Protein AF-Q5MBS4-F1 (afdb_monomer)

Radius of gyration: 24.84 Å; Cα contacts (8 Å, |Δi|>4): 337; chains: 1; bounding box: 64×35×81 Å

pLDDT: mean 73.86, std 17.83, range [34.97, 96.88]

Organism: Borrelia hermsii (NCBI:txid140)

Mean predicted aligned error: 11.92 Å

Foldseek 3Di:
DDDPVNVVVVLLVVLVVLLVVLVVLLPVLQVLLVPFALQAFLLSVLVSLVSQLVSLVVSLVSLVVSLVSCVVSVPPLSVLLVVLSVCCCPLASVQSNVLSNLLSVQLDPGNAALLAEDPALDFWAQGSLVSNLVSLVSLCVSLCVPPDDPVLFDQPPLPDCDPPDQTHLNLCRDSPPVVVNVVPYDPSSVLVNLQSLSNGRRRYHYAHPVDGCSVVSSVSSSVSVSVSSNVSSVSSSVSSVVSSVSSVVSSVPDVPDDDDDPPPPDPPPDDD

Sequence (272 aa):
MADPQNKFLKSLIDLGNDFLNVFTSFGDIVSKVLGFSTETKKSDVGAYFKTVQDTIQGTKDKLNKIVTDMKSEGNPNAAETETAVNKLISETLDKIIDVAKTVSEAIGDASDPIGNVAVQNNGGVVGDVDKLVKGIKSIVDVVLKDVGNPEVGDVNKAEDGSAGNNDGVGKLFASDNAVAAVNNAKDAVMAGGIALRSMAKGGKFANSSDADVAAAVKGAAVSAVIKALDTLTIAIRKTIDAGLKTVKEAMKINANDTPITPEQSAPKGTTN

Nearest PDB structures (foldseek):
  6zzh-assembly2_BBB  TM=2.694E-01  e=1.611E+00  Serratia marcescens
  7q83-assembly2_D  TM=4.977E-01  e=8.525E+00  Saccharomyces cerevisiae S288C
  7a0g-assembly1_GGG  TM=3.045E-01  e=2.807E+00  Serratia marcescens
  6zz5-assembly2_BBB  TM=2.459E-01  e=1.851E+00  Serratia marcescens
  6mrt-assembly1_A  TM=2.621E-01  e=6.166E+00  Escherichia coli K-12

Solvent-accessible surface area (backbone atoms only — not comparable to full-atom values): 14807 Å² total; per-residue (Å²): 129,83,52,71,66,61,52,50,54,47,51,52,51,54,52,51,51,56,52,49,56,45,63,58,54,61,57,68,60,62,64,61,59,77,69,66,47,67,80,33,28,18,26,57,56,14,50,49,29,44,47,51,22,54,44,48,48,54,36,52,54,51,53,54,46,52,36,52,51,31,52,77,72,65,44,89,36,26,67,53,22,39,52,40,46,52,48,41,36,68,70,40,50,52,54,46,32,54,26,22,46,49,32,18,61,39,22,34,82,35,75,56,31,29,35,32,59,30,92,56,74,48,47,33,58,74,38,54,43,65,49,39,51,54,22,54,50,53,42,47,63,60,44,32,76,90,63,72,78,81,82,79,51,62,73,89,42,51,83,69,90,57,94,82,71,98,74,30,50,32,46,72,50,42,84,74,67,30,72,70,49,55,80,74,49,54,70,67,47,51,41,51,31,41,22,52,37,20,46,23,27,67,26,34,40,57,25,55,90,88,52,91,50,55,69,61,50,17,51,52,20,41,52,30,39,43,54,53,51,53,53,49,52,53,33,48,48,56,44,48,51,56,42,50,51,49,27,53,58,36,50,61,79,51,99,76,65,74,81,83,63,87,74,82,77,66,77,83,78,84,88,130

Structure (mmCIF, N/CA/C/O backbone):
data_AF-Q5MBS4-F1
#
_entry.id   AF-Q5MBS4-F1
#
loop_
_atom_site.group_PDB
_atom_site.id
_atom_site.type_symbol
_atom_site.label_atom_id
_atom_site.label_alt_id
_atom_site.label_comp_id
_atom_site.label_asym_id
_atom_site.label_entity_id
_atom_site.label_seq_id
_atom_site.pdbx_PDB_ins_code
_atom_site.Cartn_x
_atom_site.Cartn_y
_atom_site.Cartn_z
_atom_site.occupancy
_atom_site.B_iso_or_equiv
_atom_site.auth_seq_id
_atom_site.auth_comp_id
_atom_site.auth_asym_id
_atom_site.auth_atom_id
_atom_site.pdbx_PDB_model_num
ATOM 1 N N . MET A 1 1 ? -15.350 13.008 43.467 1.00 47.12 1 MET A N 1
ATOM 2 C CA . MET A 1 1 ? -15.486 11.871 42.530 1.00 47.12 1 MET A CA 1
ATOM 3 C C . MET A 1 1 ? -16.040 12.439 41.236 1.00 47.12 1 MET A C 1
ATOM 5 O O . MET A 1 1 ? -16.961 13.238 41.323 1.00 47.12 1 MET A O 1
ATOM 9 N N . ALA A 1 2 ? -15.431 12.153 40.082 1.00 52.66 2 ALA A N 1
ATOM 10 C CA . ALA A 1 2 ? -15.975 12.624 38.809 1.00 52.66 2 ALA A CA 1
ATOM 11 C C . ALA A 1 2 ? -17.340 11.964 38.570 1.00 52.66 2 ALA A C 1
ATOM 13 O O . ALA A 1 2 ? -17.481 10.766 38.814 1.00 52.66 2 ALA A O 1
ATOM 14 N N . ASP A 1 3 ? -18.318 12.754 38.138 1.00 72.31 3 ASP A N 1
ATOM 15 C CA . ASP A 1 3 ? -19.639 12.276 37.732 1.00 72.31 3 ASP A CA 1
ATOM 16 C C . ASP A 1 3 ? -19.483 11.152 36.680 1.00 72.31 3 ASP A C 1
ATOM 18 O O . ASP A 1 3 ? -18.751 11.354 35.702 1.00 72.31 3 ASP A O 1
ATOM 22 N N . PRO A 1 4 ? -20.116 9.974 36.863 1.00 64.38 4 PRO A N 1
ATOM 23 C CA . PRO A 1 4 ? -20.134 8.899 35.872 1.00 64.38 4 PRO A CA 1
ATOM 24 C C . PRO A 1 4 ? -20.473 9.370 34.450 1.00 64.38 4 PRO A C 1
ATOM 26 O O . PRO A 1 4 ? -19.886 8.863 33.494 1.00 64.38 4 PRO A O 1
ATOM 29 N N . GLN A 1 5 ? -21.338 10.381 34.303 1.00 62.94 5 GLN A N 1
ATOM 30 C CA . GLN A 1 5 ? -21.669 10.980 33.007 1.00 62.94 5 GLN A CA 1
ATOM 31 C C . GLN A 1 5 ? -20.489 11.758 32.411 1.00 62.94 5 GLN A C 1
ATOM 33 O O . GLN A 1 5 ? -20.145 11.558 31.248 1.00 62.94 5 GLN A O 1
ATOM 38 N N . ASN A 1 6 ? -19.802 12.582 33.211 1.00 66.75 6 ASN A N 1
ATOM 39 C CA . ASN A 1 6 ? -18.599 13.294 32.760 1.00 66.75 6 ASN A CA 1
ATOM 40 C C . ASN A 1 6 ? -17.451 12.336 32.423 1.00 66.75 6 ASN A C 1
ATOM 42 O O . ASN A 1 6 ? -16.671 12.614 31.513 1.00 66.75 6 ASN A O 1
ATOM 46 N N . LYS A 1 7 ? -17.344 11.207 33.133 1.00 67.75 7 LYS A N 1
ATOM 47 C CA . LYS A 1 7 ? -16.351 10.172 32.828 1.00 67.75 7 LYS A CA 1
ATOM 48 C C . LYS A 1 7 ? -16.655 9.498 31.485 1.00 67.75 7 LYS A C 1
ATOM 50 O O . LYS A 1 7 ? -15.756 9.398 30.661 1.00 67.75 7 LYS A O 1
ATOM 55 N N . PHE A 1 8 ? -17.913 9.129 31.241 1.00 66.69 8 PHE A N 1
ATOM 56 C CA . PHE A 1 8 ? -18.361 8.534 29.978 1.00 66.69 8 PHE A CA 1
ATOM 57 C C . PHE A 1 8 ? -18.195 9.479 28.778 1.00 66.69 8 PHE A C 1
ATOM 59 O O . PHE A 1 8 ? -17.647 9.086 27.752 1.00 66.69 8 PHE A O 1
ATOM 66 N N . LEU A 1 9 ? -18.601 10.747 28.908 1.00 67.50 9 LEU A N 1
ATOM 67 C CA . LEU A 1 9 ? -18.446 11.738 27.838 1.00 67.50 9 LEU A CA 1
ATOM 68 C C . LEU A 1 9 ? -16.975 11.991 27.499 1.00 67.50 9 LEU A C 1
ATOM 70 O O . LEU A 1 9 ? -16.630 12.108 26.326 1.00 67.50 9 LEU A O 1
ATOM 74 N N . LYS A 1 10 ? -16.100 12.035 28.511 1.00 72.94 10 LYS A N 1
ATOM 75 C CA . LYS A 1 10 ? -14.660 12.171 28.292 1.00 72.94 10 LYS A CA 1
ATOM 76 C C . LYS A 1 10 ? -14.091 10.966 27.535 1.00 72.94 10 LYS A C 1
ATOM 78 O O . LYS A 1 10 ? -13.388 11.164 26.553 1.00 72.94 10 LYS A O 1
ATOM 83 N N . SER A 1 11 ? -14.462 9.753 27.938 1.00 69.38 11 SER A N 1
ATOM 84 C CA . SER A 1 11 ? -14.097 8.514 27.245 1.00 69.38 11 SER A CA 1
ATOM 85 C C . SER A 1 11 ? -14.543 8.508 25.779 1.00 69.38 11 SER A C 1
ATOM 87 O O . SER A 1 11 ? -13.760 8.169 24.898 1.00 69.38 11 SER A O 1
ATOM 89 N N . LEU A 1 12 ? -15.761 8.975 25.478 1.00 70.12 12 LEU A N 1
ATOM 90 C CA . LEU A 1 12 ? -16.232 9.111 24.093 1.00 70.12 12 LEU A CA 1
ATOM 91 C C . LEU A 1 12 ? -15.437 10.146 23.281 1.00 70.12 12 LEU A C 1
ATOM 93 O O . LEU A 1 12 ? -15.179 9.924 22.098 1.00 70.12 12 LEU A O 1
ATOM 97 N N . ILE A 1 13 ? -15.055 11.269 23.894 1.00 76.12 13 ILE A N 1
ATOM 98 C CA . ILE A 1 13 ? -14.243 12.308 23.244 1.00 76.12 13 ILE A CA 1
ATOM 99 C C . ILE A 1 13 ? -12.833 11.783 22.952 1.00 76.12 13 ILE A C 1
ATOM 101 O O . ILE A 1 13 ? -12.344 11.946 21.834 1.00 76.12 13 ILE A O 1
ATOM 105 N N . ASP A 1 14 ? -12.199 11.128 23.925 1.00 75.88 14 ASP A N 1
ATOM 106 C CA . ASP A 1 14 ? -10.857 10.559 23.782 1.00 75.88 14 ASP A CA 1
ATOM 107 C C . ASP A 1 14 ? -10.852 9.462 22.696 1.00 75.88 14 ASP A C 1
ATOM 109 O O . ASP A 1 14 ? -10.012 9.478 21.793 1.00 75.88 14 ASP A O 1
ATOM 113 N N . LEU A 1 15 ? -11.876 8.602 22.685 1.00 74.31 15 LEU A N 1
ATOM 114 C CA . LEU A 1 15 ? -12.091 7.568 21.670 1.00 74.31 15 LEU A CA 1
ATOM 115 C C . LEU A 1 15 ? -12.329 8.147 20.263 1.00 74.31 15 LEU A C 1
ATOM 117 O O . LEU A 1 15 ? -11.797 7.642 19.271 1.00 74.31 15 LEU A O 1
ATOM 121 N N . GLY A 1 16 ? -13.101 9.233 20.165 1.00 72.88 16 GLY A N 1
ATOM 122 C CA . GLY A 1 16 ? -13.322 9.962 18.915 1.00 72.88 16 GLY A CA 1
ATOM 123 C C . GLY A 1 16 ? -12.049 10.622 18.373 1.00 72.88 16 GLY A C 1
ATOM 124 O O . GLY A 1 16 ? -11.801 10.577 17.165 1.00 72.88 16 GLY A O 1
ATOM 125 N N . ASN A 1 17 ? -11.214 11.180 19.254 1.00 79.25 17 ASN A N 1
ATOM 126 C CA . ASN A 1 17 ? -9.921 11.763 18.891 1.00 79.25 17 ASN A CA 1
ATOM 127 C C . ASN A 1 17 ? -8.934 10.693 18.402 1.00 79.25 17 ASN A C 1
ATOM 129 O O . ASN A 1 17 ? -8.264 10.894 17.387 1.00 79.25 17 ASN A O 1
ATOM 133 N N . ASP A 1 18 ? -8.879 9.538 19.066 1.00 75.44 18 ASP A N 1
ATOM 134 C CA . ASP A 1 18 ? -8.040 8.414 18.642 1.00 75.44 18 ASP A CA 1
ATOM 135 C C . ASP A 1 18 ? -8.462 7.880 17.265 1.00 75.44 18 ASP A C 1
ATOM 137 O O . ASP A 1 18 ? -7.608 7.638 16.407 1.00 75.44 18 ASP A O 1
ATOM 141 N N . PHE A 1 19 ? -9.769 7.794 16.995 1.00 72.62 19 PHE A N 1
ATOM 142 C CA . PHE A 1 19 ? -10.278 7.425 15.672 1.00 72.62 19 PHE A CA 1
ATOM 143 C C . PHE A 1 19 ? -9.941 8.476 14.597 1.00 72.62 19 PHE A C 1
ATOM 145 O O . PHE A 1 19 ? -9.540 8.127 13.484 1.00 72.62 19 PHE A O 1
ATOM 152 N N . LEU A 1 20 ? -10.032 9.771 14.914 1.00 77.38 20 LEU A N 1
ATOM 153 C CA . LEU A 1 20 ? -9.628 10.837 13.989 1.00 77.38 20 LEU A CA 1
ATOM 154 C C . LEU A 1 20 ? -8.126 10.766 13.666 1.00 77.38 20 LEU A C 1
ATOM 156 O O . LEU A 1 20 ? -7.736 10.925 12.509 1.00 77.38 20 LEU A O 1
ATOM 160 N N . ASN A 1 21 ? -7.295 10.458 14.664 1.00 75.31 21 ASN A N 1
ATOM 161 C CA . ASN A 1 21 ? -5.855 10.259 14.500 1.00 75.31 21 ASN A CA 1
ATOM 162 C C . ASN A 1 21 ? -5.509 9.041 13.633 1.00 75.31 21 ASN A C 1
ATOM 164 O O . ASN A 1 21 ? -4.425 8.996 13.041 1.00 75.31 21 ASN A O 1
ATOM 168 N N . VAL A 1 22 ? -6.377 8.027 13.575 1.00 74.44 22 VAL A N 1
ATOM 169 C CA . VAL A 1 22 ? -6.257 6.934 12.599 1.00 74.44 22 VAL A CA 1
ATOM 170 C C . VAL A 1 22 ? -6.489 7.481 11.191 1.00 74.44 22 VAL A C 1
ATOM 172 O O . VAL A 1 22 ? -5.645 7.290 10.318 1.00 74.44 22 VAL A O 1
ATOM 175 N N . PHE A 1 23 ? -7.567 8.237 10.982 1.00 68.94 23 PHE A N 1
ATOM 176 C CA . PHE A 1 23 ? -7.939 8.760 9.665 1.00 68.94 23 PHE A CA 1
ATOM 177 C C . PHE A 1 23 ? -6.912 9.749 9.088 1.00 68.94 23 PHE A C 1
ATOM 179 O O . PHE A 1 23 ? -6.562 9.676 7.910 1.00 68.94 23 PHE A O 1
ATOM 186 N N . THR A 1 24 ? -6.371 10.647 9.914 1.00 74.44 24 THR A N 1
ATOM 187 C CA . THR A 1 24 ? -5.394 11.655 9.465 1.00 74.44 24 THR A CA 1
ATOM 188 C C . THR A 1 24 ? -4.054 11.048 9.050 1.00 74.44 24 THR A C 1
ATOM 190 O O . THR A 1 24 ? -3.397 11.586 8.160 1.00 74.44 24 THR A O 1
ATOM 193 N N . SER A 1 25 ? -3.676 9.893 9.609 1.00 69.69 25 SER A N 1
ATOM 194 C CA . SER A 1 25 ? -2.395 9.238 9.308 1.00 69.69 25 SER A CA 1
ATOM 195 C C . SER A 1 25 ? -2.245 8.784 7.847 1.00 69.69 25 SER A C 1
ATOM 197 O O . SER A 1 25 ? -1.127 8.609 7.368 1.00 69.69 25 SER A O 1
ATOM 199 N N . PHE A 1 26 ? -3.352 8.665 7.105 1.00 65.50 26 PHE A N 1
ATOM 200 C CA . PHE A 1 26 ? -3.362 8.279 5.689 1.00 65.50 26 PHE A CA 1
ATOM 201 C C . PHE A 1 26 ? -3.114 9.433 4.706 1.00 65.50 26 PHE A C 1
ATOM 203 O O . PHE A 1 26 ? -2.949 9.187 3.507 1.00 65.50 26 PHE A O 1
ATOM 210 N N . GLY A 1 27 ? -3.101 10.687 5.170 1.00 66.88 27 GLY A N 1
ATOM 211 C CA . GLY A 1 27 ? -2.822 11.848 4.317 1.00 66.88 27 GLY A CA 1
ATOM 212 C C . GLY A 1 27 ? -1.402 11.834 3.742 1.00 66.88 27 GLY A C 1
ATOM 213 O O . GLY A 1 27 ? -1.207 12.126 2.561 1.00 66.88 27 GLY A O 1
ATOM 214 N N . ASP A 1 28 ? -0.432 11.401 4.548 1.00 66.69 28 ASP A N 1
ATOM 215 C CA . ASP A 1 28 ? 1.001 11.500 4.243 1.00 66.69 28 ASP A CA 1
ATOM 216 C C . ASP A 1 28 ? 1.482 10.532 3.149 1.00 66.69 28 ASP A C 1
ATOM 218 O O . ASP A 1 28 ? 2.506 10.776 2.512 1.00 66.69 28 ASP A O 1
ATOM 222 N N . ILE A 1 29 ? 0.745 9.446 2.884 1.00 67.06 29 ILE A N 1
ATOM 223 C CA . ILE A 1 29 ? 1.091 8.490 1.816 1.00 67.06 29 ILE A CA 1
ATOM 224 C C . ILE A 1 29 ? 0.912 9.131 0.428 1.00 67.06 29 ILE A C 1
ATOM 226 O O . ILE A 1 29 ? 1.712 8.897 -0.477 1.00 67.06 29 ILE A O 1
ATOM 230 N N . VAL A 1 30 ? -0.129 9.951 0.246 1.00 59.25 30 VAL A N 1
ATOM 231 C CA . VAL A 1 30 ? -0.538 10.461 -1.079 1.00 59.25 30 VAL A CA 1
ATOM 232 C C . VAL A 1 30 ? 0.356 11.582 -1.583 1.00 59.25 30 VAL A C 1
ATOM 234 O O . VAL A 1 30 ? 0.566 11.711 -2.786 1.00 59.25 30 VAL A O 1
ATOM 237 N N . SER A 1 31 ? 0.933 12.372 -0.682 1.00 63.25 31 SER A N 1
ATOM 238 C CA . SER A 1 31 ? 1.827 13.464 -1.068 1.00 63.25 31 SER A CA 1
ATOM 239 C C . SER A 1 31 ? 3.127 12.967 -1.711 1.00 63.25 31 SER A C 1
ATOM 241 O O . SER A 1 31 ? 3.680 13.658 -2.565 1.00 63.25 31 SER A O 1
ATOM 243 N N . LYS A 1 32 ? 3.605 11.763 -1.360 1.00 67.50 32 LYS A N 1
ATOM 244 C CA . LYS A 1 32 ? 4.886 11.234 -1.857 1.00 67.50 32 LYS A CA 1
ATOM 245 C C . LYS A 1 32 ? 4.854 10.799 -3.325 1.00 67.50 32 LYS A C 1
ATOM 247 O O . LYS A 1 32 ? 5.849 11.002 -4.013 1.00 67.50 32 LYS A O 1
ATOM 252 N N . VAL A 1 33 ? 3.743 10.247 -3.824 1.00 64.94 33 VAL A N 1
ATOM 253 C CA . VAL A 1 33 ? 3.652 9.780 -5.229 1.00 64.94 33 VAL A CA 1
ATOM 254 C C . VAL A 1 33 ? 3.642 10.951 -6.216 1.00 64.94 33 VAL A C 1
ATOM 256 O O . VAL A 1 33 ? 4.265 10.879 -7.274 1.00 64.94 33 VAL A O 1
ATOM 259 N N . LEU A 1 34 ? 3.017 12.071 -5.838 1.00 67.31 34 LEU A N 1
ATOM 260 C CA . LEU A 1 34 ? 2.912 13.272 -6.676 1.00 67.31 34 LEU A CA 1
ATOM 261 C C . LEU A 1 34 ? 4.261 13.969 -6.943 1.00 67.31 34 LEU A C 1
ATOM 263 O O . LEU A 1 34 ? 4.338 14.820 -7.826 1.00 67.31 34 LEU A O 1
ATOM 267 N N . GLY A 1 35 ? 5.318 13.626 -6.198 1.00 81.06 35 GLY A N 1
ATOM 268 C CA . GLY A 1 35 ? 6.658 14.204 -6.350 1.00 81.06 35 GLY A CA 1
ATOM 269 C C . GLY A 1 35 ? 7.580 13.463 -7.323 1.00 81.06 35 GLY A C 1
ATOM 270 O O . GLY A 1 35 ? 8.737 13.859 -7.473 1.00 81.06 35 GLY A O 1
ATOM 271 N N . PHE A 1 36 ? 7.127 12.375 -7.953 1.00 89.94 36 PHE A N 1
ATOM 272 C CA . PHE A 1 36 ? 7.992 11.572 -8.818 1.00 89.94 36 PHE A CA 1
ATOM 273 C C . PHE A 1 36 ? 8.280 12.246 -10.168 1.00 89.94 36 PHE A C 1
ATOM 275 O O . PHE A 1 36 ? 7.422 12.869 -10.788 1.00 89.94 36 PHE A O 1
ATOM 282 N N . SER A 1 37 ? 9.521 12.109 -10.629 1.00 90.06 37 SER A N 1
ATOM 283 C CA . SER A 1 37 ? 10.067 12.736 -11.833 1.00 90.06 37 SER A CA 1
ATOM 284 C C . SER A 1 37 ? 11.082 11.813 -12.518 1.00 90.06 37 SER A C 1
ATOM 286 O O . SER A 1 37 ? 11.316 10.685 -12.084 1.00 90.06 37 SER A O 1
ATOM 288 N N . THR A 1 38 ? 11.725 12.287 -13.586 1.00 87.31 38 THR A N 1
ATOM 289 C CA . THR A 1 38 ? 12.772 11.529 -14.293 1.00 87.31 38 THR A CA 1
ATOM 290 C C . THR A 1 38 ? 13.998 11.227 -13.436 1.00 87.31 38 THR A C 1
ATOM 292 O O . THR A 1 38 ? 14.711 10.268 -13.730 1.00 87.31 38 THR A O 1
ATOM 295 N N . GLU A 1 39 ? 14.217 12.010 -12.378 1.00 89.06 39 GLU A N 1
ATOM 296 C CA . GLU A 1 39 ? 15.338 11.856 -11.445 1.00 89.06 39 GLU A CA 1
ATOM 297 C C . GLU A 1 39 ? 14.991 10.972 -10.240 1.00 89.06 39 GLU A C 1
ATOM 299 O O . GLU A 1 39 ? 15.860 10.669 -9.422 1.00 89.06 39 GLU A O 1
ATOM 304 N N . THR A 1 40 ? 13.729 10.541 -10.120 1.00 93.88 40 THR A N 1
ATOM 305 C CA . THR A 1 40 ? 13.285 9.652 -9.042 1.00 93.88 40 THR A CA 1
ATOM 306 C C . THR A 1 40 ? 14.031 8.334 -9.104 1.00 93.88 40 THR A C 1
ATOM 308 O O . THR A 1 40 ? 14.031 7.642 -10.130 1.00 93.88 40 THR A O 1
ATOM 311 N N . LYS A 1 41 ? 14.635 7.967 -7.978 1.00 94.69 41 LYS A N 1
ATOM 312 C CA . LYS A 1 41 ? 15.371 6.719 -7.819 1.00 94.69 41 LYS A CA 1
ATOM 313 C C . LYS A 1 41 ? 14.407 5.584 -7.535 1.00 94.69 41 LYS A C 1
ATOM 315 O O . LYS A 1 41 ? 13.351 5.767 -6.931 1.00 94.69 41 LYS A O 1
ATOM 320 N N . LYS A 1 42 ? 14.799 4.369 -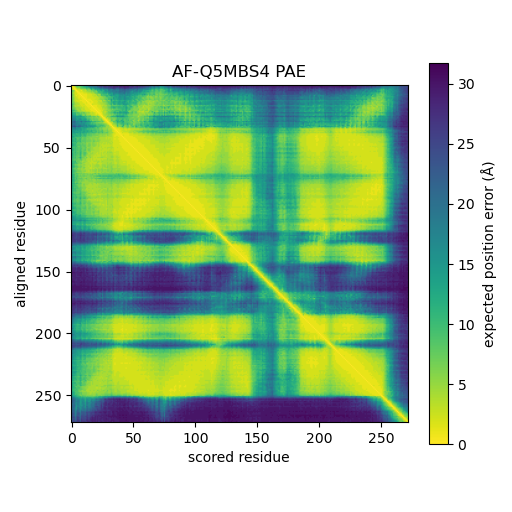7.898 1.00 92.94 42 LYS A N 1
ATOM 321 C CA . LYS A 1 42 ? 14.059 3.160 -7.509 1.00 92.94 42 LYS A CA 1
ATOM 322 C C . LYS A 1 42 ? 13.922 3.061 -5.986 1.00 92.94 42 LYS A C 1
ATOM 324 O O . LYS A 1 42 ? 12.843 2.741 -5.502 1.00 92.94 42 LYS A O 1
ATOM 329 N N . SER A 1 43 ? 14.956 3.434 -5.231 1.00 93.44 43 SER A N 1
ATOM 330 C CA . SER A 1 43 ? 14.916 3.508 -3.766 1.00 93.44 43 SER A CA 1
ATOM 331 C C . SER A 1 43 ? 13.813 4.426 -3.229 1.00 93.44 43 SER A C 1
ATOM 333 O O . SER A 1 43 ? 13.269 4.148 -2.165 1.00 93.44 43 SER A O 1
ATOM 335 N N . ASP A 1 44 ? 13.438 5.484 -3.957 1.00 93.69 44 ASP A N 1
ATOM 336 C CA . ASP A 1 44 ? 12.342 6.375 -3.553 1.00 93.69 44 ASP A CA 1
ATOM 337 C C . ASP A 1 44 ? 10.985 5.664 -3.675 1.00 93.69 44 ASP A C 1
ATOM 339 O O . ASP A 1 44 ? 10.100 5.846 -2.838 1.00 93.69 44 ASP A O 1
ATOM 343 N N . VAL A 1 45 ? 10.841 4.773 -4.665 1.00 92.38 45 VAL A N 1
ATOM 344 C CA . VAL A 1 45 ? 9.682 3.874 -4.771 1.00 92.38 45 VAL A CA 1
ATOM 345 C C . VAL A 1 45 ? 9.681 2.855 -3.630 1.00 92.38 45 VAL A C 1
ATOM 347 O O . VAL A 1 45 ? 8.642 2.617 -3.015 1.00 92.38 45 VAL A O 1
ATOM 350 N N . GLY A 1 46 ? 10.843 2.295 -3.280 1.00 92.56 46 GLY A N 1
ATOM 351 C CA . GLY A 1 46 ? 10.986 1.447 -2.092 1.00 92.56 46 GLY A CA 1
ATOM 352 C C . GLY A 1 46 ? 10.569 2.175 -0.805 1.00 92.56 46 GLY A C 1
ATOM 353 O O . GLY A 1 46 ? 9.807 1.638 0.001 1.00 92.56 46 GLY A O 1
ATOM 354 N N . ALA A 1 47 ? 10.983 3.437 -0.651 1.00 92.12 47 ALA A N 1
ATOM 355 C CA . ALA A 1 47 ? 10.614 4.297 0.473 1.00 92.12 47 ALA A CA 1
ATOM 356 C C . ALA A 1 47 ? 9.114 4.639 0.503 1.00 92.12 47 ALA A C 1
ATOM 358 O O . ALA A 1 47 ? 8.533 4.767 1.586 1.00 92.12 47 ALA A O 1
ATOM 359 N N . TYR A 1 48 ? 8.462 4.752 -0.658 1.00 91.19 48 TYR A N 1
ATOM 360 C CA . TYR A 1 48 ? 7.005 4.866 -0.738 1.00 91.19 48 TYR A CA 1
ATOM 361 C C . TYR A 1 48 ? 6.325 3.644 -0.099 1.00 91.19 48 TYR A C 1
ATOM 363 O O . TYR A 1 48 ? 5.529 3.815 0.825 1.00 91.19 48 TYR A O 1
ATOM 371 N N . PHE A 1 49 ? 6.693 2.418 -0.492 1.00 91.81 49 PHE A N 1
ATOM 372 C CA . PHE A 1 49 ? 6.108 1.206 0.098 1.00 91.81 49 PHE A CA 1
ATOM 373 C C . PHE A 1 49 ? 6.430 1.074 1.588 1.00 91.81 49 PHE A C 1
ATOM 375 O O . PHE A 1 49 ? 5.569 0.677 2.370 1.00 91.81 49 PHE A O 1
ATOM 382 N N . LYS A 1 50 ? 7.625 1.496 2.013 1.00 92.38 50 LYS A N 1
ATOM 383 C CA . LYS A 1 50 ? 7.962 1.564 3.437 1.00 92.38 50 LYS A CA 1
ATOM 384 C C . LYS A 1 50 ? 7.045 2.520 4.205 1.00 92.38 50 LYS A C 1
ATOM 386 O O . LYS A 1 50 ? 6.563 2.186 5.279 1.00 92.38 50 LYS A O 1
ATOM 391 N N . THR A 1 51 ? 6.741 3.677 3.622 1.00 90.38 51 THR A N 1
ATOM 392 C CA . THR A 1 51 ? 5.801 4.644 4.213 1.00 90.38 51 THR A CA 1
ATOM 393 C C . THR A 1 51 ? 4.399 4.051 4.328 1.00 90.38 51 THR A C 1
ATOM 395 O O . THR A 1 51 ? 3.767 4.186 5.369 1.00 90.38 51 THR A O 1
ATOM 398 N N . 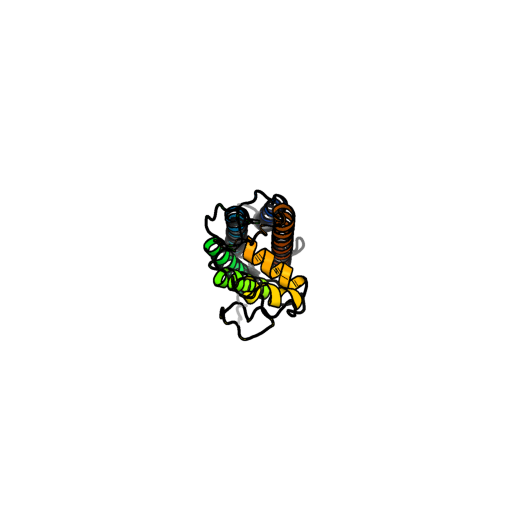VAL A 1 52 ? 3.927 3.352 3.289 1.00 90.12 52 VAL A N 1
ATOM 399 C CA . VAL A 1 52 ? 2.644 2.629 3.324 1.00 90.12 52 VAL A CA 1
ATOM 400 C C . VAL A 1 52 ? 2.627 1.619 4.475 1.00 90.12 52 VAL A C 1
ATOM 402 O O . VAL A 1 52 ? 1.671 1.599 5.249 1.00 90.12 52 VAL A O 1
ATOM 405 N N . GLN A 1 53 ? 3.694 0.828 4.622 1.00 92.12 53 GLN A N 1
ATOM 406 C CA . GLN A 1 53 ? 3.849 -0.134 5.714 1.00 92.12 53 GLN A CA 1
ATOM 407 C C . GLN A 1 53 ? 3.735 0.553 7.085 1.00 92.12 53 GLN A C 1
ATOM 409 O O . GLN A 1 53 ? 2.919 0.143 7.911 1.00 92.12 53 GLN A O 1
ATOM 414 N N . ASP A 1 54 ? 4.527 1.601 7.318 1.00 91.06 54 ASP A N 1
ATOM 415 C CA . ASP A 1 54 ? 4.620 2.272 8.618 1.00 91.06 54 ASP A CA 1
ATOM 416 C C . ASP A 1 54 ? 3.298 2.969 8.994 1.00 91.06 54 ASP A C 1
ATOM 418 O O . ASP A 1 54 ? 2.832 2.861 10.131 1.00 91.06 54 ASP A O 1
ATOM 422 N N . THR A 1 55 ? 2.633 3.620 8.035 1.00 88.56 55 THR A N 1
ATOM 423 C CA . THR A 1 55 ? 1.321 4.250 8.254 1.00 88.56 55 THR A CA 1
ATOM 424 C C . THR A 1 55 ? 0.246 3.225 8.620 1.00 88.56 55 THR A C 1
ATOM 426 O O . THR A 1 55 ? -0.541 3.444 9.547 1.00 88.56 55 THR A O 1
ATOM 429 N N . ILE A 1 56 ? 0.193 2.094 7.910 1.00 90.38 56 ILE A N 1
ATOM 430 C CA . ILE A 1 56 ? -0.823 1.062 8.152 1.00 90.38 56 ILE A CA 1
ATOM 431 C C . ILE A 1 56 ? -0.553 0.339 9.473 1.00 90.38 56 ILE A C 1
ATOM 433 O O . ILE A 1 56 ? -1.498 0.076 10.220 1.00 90.38 56 ILE A O 1
ATOM 437 N N . GLN A 1 57 ? 0.717 0.110 9.815 1.00 92.94 57 GLN A N 1
ATOM 438 C CA . GLN A 1 57 ? 1.106 -0.390 11.133 1.00 92.94 57 GLN A CA 1
ATOM 439 C C . GLN A 1 57 ? 0.645 0.564 12.244 1.00 92.94 57 GLN A C 1
ATOM 441 O O . GLN A 1 57 ? -0.013 0.131 13.187 1.00 92.94 57 GLN A O 1
ATOM 446 N N . GLY A 1 58 ? 0.877 1.872 12.094 1.00 88.81 58 GLY A N 1
ATOM 447 C CA . GLY A 1 58 ? 0.399 2.869 13.055 1.00 88.81 58 GLY A CA 1
ATOM 448 C C . GLY A 1 58 ? -1.127 2.881 13.209 1.00 88.81 58 GLY A C 1
ATOM 449 O O . GLY A 1 58 ? -1.639 3.086 14.309 1.00 88.81 58 GLY A O 1
ATOM 450 N N . THR A 1 59 ? -1.872 2.617 12.132 1.00 88.69 59 THR A N 1
ATOM 451 C CA . THR A 1 59 ? -3.332 2.445 12.195 1.00 88.69 59 THR A CA 1
ATOM 452 C C . THR A 1 59 ? -3.728 1.191 12.966 1.00 88.69 59 THR A C 1
ATOM 454 O O . THR A 1 59 ? -4.579 1.268 13.852 1.00 88.69 59 THR A O 1
ATOM 457 N N . LYS A 1 60 ? -3.098 0.050 12.671 1.00 92.12 60 LYS A N 1
ATOM 458 C CA . LYS A 1 60 ? -3.315 -1.208 13.396 1.00 92.12 60 LYS A CA 1
ATOM 459 C C . LYS A 1 60 ? -3.091 -1.026 14.900 1.00 92.12 60 LYS A C 1
ATOM 461 O O . LYS A 1 60 ? -3.938 -1.427 15.697 1.00 92.12 60 LYS A O 1
ATOM 466 N N . ASP A 1 61 ? -1.995 -0.381 15.285 1.00 91.75 61 ASP A N 1
ATOM 467 C CA . ASP A 1 61 ? -1.646 -0.170 16.693 1.00 91.75 61 ASP A CA 1
ATOM 468 C C . ASP A 1 61 ? -2.680 0.717 17.404 1.00 91.75 61 ASP A C 1
ATOM 470 O O . ASP A 1 61 ? -3.140 0.388 18.499 1.00 91.75 61 ASP A O 1
ATOM 474 N N . LYS A 1 62 ? -3.125 1.798 16.750 1.00 88.88 62 LYS A N 1
ATOM 475 C CA . LYS A 1 62 ? -4.186 2.677 17.269 1.00 88.88 62 LYS A CA 1
ATOM 476 C C . LYS A 1 62 ? -5.535 1.963 17.402 1.00 88.88 62 LYS A C 1
ATOM 478 O O . LYS A 1 62 ? -6.215 2.156 18.404 1.00 88.88 62 LYS A O 1
ATOM 483 N N . LEU A 1 63 ? -5.920 1.115 16.446 1.00 90.31 63 LEU A N 1
ATOM 484 C CA . LEU A 1 63 ? -7.159 0.327 16.536 1.00 90.31 63 LEU A CA 1
ATOM 485 C C . LEU A 1 63 ? -7.122 -0.672 17.703 1.00 90.31 63 LEU A C 1
ATOM 487 O O . LEU A 1 63 ? -8.106 -0.813 18.427 1.00 90.31 63 LEU A O 1
ATOM 491 N N . ASN A 1 64 ? -5.979 -1.320 17.936 1.00 92.88 64 ASN A N 1
ATOM 492 C CA . ASN A 1 64 ? -5.798 -2.192 19.100 1.00 92.88 64 ASN A CA 1
ATOM 493 C C . ASN A 1 64 ? -5.861 -1.413 20.423 1.00 92.88 64 ASN A C 1
ATOM 495 O O . ASN A 1 64 ? -6.445 -1.894 21.401 1.00 92.88 64 ASN A O 1
ATOM 499 N N . LYS A 1 65 ? -5.303 -0.195 20.455 1.00 90.25 65 LYS A N 1
ATOM 500 C CA . LYS A 1 65 ? -5.421 0.707 21.608 1.00 90.25 65 LYS A CA 1
ATOM 501 C C . LYS A 1 65 ? -6.884 1.063 21.883 1.00 90.25 65 LYS A C 1
ATOM 503 O O . LYS A 1 65 ? -7.331 0.889 23.008 1.00 90.25 65 LYS A O 1
ATOM 508 N N . ILE A 1 66 ? -7.640 1.442 20.851 1.00 85.62 66 ILE A N 1
ATOM 509 C CA . ILE A 1 66 ? -9.083 1.723 20.934 1.00 85.62 66 ILE A CA 1
ATOM 510 C C . ILE A 1 66 ? -9.843 0.566 21.604 1.00 85.62 66 ILE A C 1
ATOM 512 O O . ILE A 1 66 ? -10.601 0.785 22.547 1.00 85.62 66 ILE A O 1
ATOM 516 N N . VAL A 1 67 ? -9.608 -0.675 21.168 1.00 89.94 67 VAL A N 1
ATOM 517 C CA . VAL A 1 67 ? -10.245 -1.864 21.763 1.00 89.94 67 VAL A CA 1
ATOM 518 C C . VAL A 1 67 ? -9.857 -2.035 23.234 1.00 89.94 67 VAL A C 1
ATOM 520 O O . VAL A 1 67 ? -10.702 -2.361 24.070 1.00 89.94 67 VAL A O 1
ATOM 523 N N . THR A 1 68 ? -8.583 -1.819 23.560 1.00 90.44 68 THR A N 1
ATOM 524 C CA . THR A 1 68 ? -8.069 -1.936 24.931 1.00 90.44 68 THR A CA 1
ATOM 525 C C . THR A 1 68 ? -8.712 -0.903 25.856 1.00 90.44 68 THR A C 1
ATOM 527 O O . THR A 1 68 ? -9.188 -1.262 26.936 1.00 90.44 68 THR A O 1
ATOM 530 N N . ASP A 1 69 ? -8.799 0.349 25.407 1.00 84.69 69 ASP A N 1
ATOM 531 C CA . ASP A 1 69 ? -9.407 1.443 26.162 1.00 84.69 69 ASP A CA 1
ATOM 532 C C . ASP A 1 69 ? -10.896 1.160 26.401 1.00 84.69 69 ASP A C 1
ATOM 534 O O . ASP A 1 69 ? -11.338 1.153 27.551 1.00 84.69 69 ASP A O 1
ATOM 538 N N . MET A 1 70 ? -11.637 0.754 25.361 1.00 83.75 70 MET A N 1
ATOM 539 C CA . MET A 1 70 ? -13.051 0.371 25.479 1.00 83.75 70 MET A CA 1
ATOM 540 C C . MET A 1 70 ? -13.291 -0.738 26.513 1.00 83.75 70 MET A C 1
ATOM 542 O O . MET A 1 70 ? -14.246 -0.661 27.288 1.00 83.75 70 MET A O 1
ATOM 546 N N . LYS A 1 71 ? -12.433 -1.767 26.558 1.00 86.75 71 LYS A N 1
ATOM 547 C CA . LYS A 1 71 ? -12.527 -2.836 27.567 1.00 86.75 71 LYS A CA 1
ATOM 548 C C . LYS A 1 71 ? -12.276 -2.306 28.975 1.00 86.75 71 LYS A C 1
ATOM 550 O O . LYS A 1 71 ? -13.018 -2.646 29.894 1.00 86.75 71 LYS A O 1
ATOM 555 N N . SER A 1 72 ? -11.246 -1.478 29.143 1.00 83.06 72 SER A N 1
ATOM 556 C CA . SER A 1 72 ? -10.872 -0.913 30.445 1.00 83.06 72 SER A CA 1
ATOM 557 C C . SER A 1 72 ? -11.944 0.020 31.019 1.00 83.06 72 SER A C 1
ATOM 559 O O . SER A 1 72 ? -12.111 0.116 32.235 1.00 83.06 72 SER A O 1
ATOM 561 N N . GLU A 1 73 ? -12.712 0.661 30.141 1.00 78.12 73 GLU A N 1
ATOM 562 C CA . GLU A 1 73 ? -13.790 1.583 30.488 1.00 78.12 73 GLU A CA 1
ATOM 563 C C . GLU A 1 73 ? -15.148 0.889 30.671 1.00 78.12 73 GLU A C 1
ATOM 565 O O . GLU A 1 73 ? -16.125 1.543 31.032 1.00 78.12 73 GLU A O 1
ATOM 570 N N . GLY A 1 74 ? -15.219 -0.431 30.465 1.00 76.12 74 GLY A N 1
ATOM 571 C CA . GLY A 1 74 ? -16.456 -1.201 30.602 1.00 76.1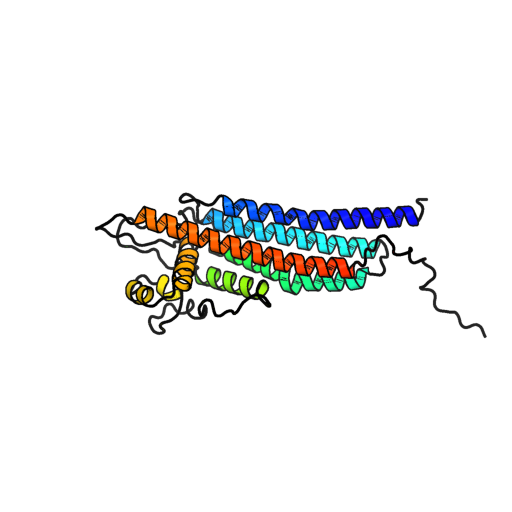2 74 GLY A CA 1
ATOM 572 C C . GLY A 1 74 ? -17.465 -0.927 29.485 1.00 76.12 74 GLY A C 1
ATOM 573 O O . GLY A 1 74 ? -18.672 -1.002 29.716 1.00 76.12 74 GLY A O 1
ATOM 574 N N . ASN A 1 75 ? -16.992 -0.590 28.281 1.00 75.00 75 ASN A N 1
ATOM 575 C CA . ASN A 1 75 ? -17.868 -0.331 27.148 1.00 75.00 75 ASN A CA 1
ATOM 576 C C . ASN A 1 75 ? -18.580 -1.633 26.704 1.00 75.00 75 ASN A C 1
ATOM 578 O O . ASN A 1 75 ? -17.917 -2.633 26.416 1.00 75.00 75 ASN A O 1
ATOM 582 N N . PRO A 1 76 ? -19.918 -1.638 26.590 1.00 81.12 76 PRO A N 1
ATOM 583 C CA . PRO A 1 76 ? -20.722 -2.823 26.285 1.00 81.12 76 PRO A CA 1
ATOM 584 C C . PRO A 1 76 ? -20.472 -3.342 24.867 1.00 81.12 76 PRO A C 1
ATOM 586 O O . PRO A 1 76 ? -20.656 -4.525 24.599 1.00 81.12 76 PRO A O 1
ATOM 589 N N . ASN A 1 77 ? -20.022 -2.467 23.966 1.00 83.44 77 ASN A N 1
ATOM 590 C CA . ASN A 1 77 ? -19.737 -2.787 22.574 1.00 83.44 77 ASN A CA 1
ATOM 591 C C . ASN A 1 77 ? -18.259 -3.144 22.349 1.00 83.44 77 ASN A C 1
ATOM 593 O O . ASN A 1 77 ? -17.849 -3.346 21.206 1.00 83.44 77 ASN A O 1
ATOM 597 N N . ALA A 1 78 ? -17.441 -3.238 23.407 1.00 86.88 78 ALA A N 1
ATOM 598 C CA . ALA A 1 78 ? -16.015 -3.541 23.284 1.00 86.88 78 ALA A CA 1
ATOM 599 C C . ALA A 1 78 ? -15.757 -4.883 22.577 1.00 86.88 78 ALA A C 1
ATOM 601 O O . ALA A 1 78 ? -14.862 -4.963 21.743 1.00 86.88 78 ALA A O 1
ATOM 602 N N . ALA A 1 79 ? -16.560 -5.915 22.856 1.00 89.69 79 ALA A N 1
ATOM 603 C CA . ALA A 1 79 ? -16.416 -7.234 22.230 1.00 89.69 79 ALA A CA 1
ATOM 604 C C . ALA A 1 79 ? -16.782 -7.229 20.731 1.00 89.69 79 ALA A C 1
ATOM 606 O O . ALA A 1 79 ? -16.112 -7.855 19.907 1.00 89.69 79 ALA A O 1
ATOM 607 N N . GLU A 1 80 ? -17.834 -6.494 20.363 1.00 90.19 80 GLU A N 1
ATOM 608 C CA . GLU A 1 80 ? -18.247 -6.333 18.965 1.00 90.19 80 GLU A CA 1
ATOM 609 C C . GLU A 1 80 ? -17.212 -5.509 18.187 1.00 90.19 80 GLU A C 1
ATOM 611 O O . GLU A 1 80 ? -16.798 -5.890 17.091 1.00 90.19 80 GLU A O 1
ATOM 616 N N . THR A 1 81 ? -16.708 -4.436 18.805 1.00 90.19 81 THR A N 1
ATOM 617 C CA . THR A 1 81 ? -15.634 -3.605 18.246 1.00 90.19 81 THR A CA 1
ATOM 618 C C . THR A 1 81 ? -14.350 -4.401 18.069 1.00 90.19 81 THR A C 1
ATOM 620 O O . THR A 1 81 ? -13.740 -4.338 17.007 1.00 90.19 81 THR A O 1
ATOM 623 N N . GLU A 1 82 ? -13.951 -5.190 19.067 1.00 94.19 82 GLU A N 1
ATOM 624 C CA . GLU A 1 82 ? -12.796 -6.081 18.972 1.00 94.19 82 GLU A CA 1
ATOM 625 C C . GLU A 1 82 ? -12.927 -7.045 17.794 1.00 94.19 82 GLU A C 1
ATOM 627 O O . GLU A 1 82 ? -11.978 -7.229 17.038 1.00 94.19 82 GLU A O 1
ATOM 632 N N . THR A 1 83 ? -14.112 -7.622 17.599 1.00 96.31 83 THR A N 1
ATOM 633 C CA . THR A 1 83 ? -14.374 -8.526 16.474 1.00 96.31 83 THR A CA 1
ATOM 634 C C . THR A 1 83 ? -14.198 -7.805 15.135 1.00 96.31 83 THR A C 1
ATOM 636 O O . THR A 1 83 ? -13.506 -8.313 14.250 1.00 96.31 83 THR A O 1
ATOM 639 N N . ALA A 1 84 ? -14.766 -6.603 14.990 1.00 93.94 84 ALA A N 1
ATOM 640 C CA . ALA A 1 84 ? -14.625 -5.792 13.781 1.00 93.94 84 ALA A CA 1
ATOM 641 C C . ALA A 1 84 ? -13.165 -5.369 13.526 1.00 93.94 84 ALA A C 1
ATOM 643 O O . ALA A 1 84 ? -12.683 -5.457 12.395 1.00 93.94 84 ALA A O 1
ATOM 644 N N . VAL A 1 85 ? -12.444 -4.963 14.575 1.00 94.88 85 VAL A N 1
ATOM 645 C CA . VAL A 1 85 ? -11.028 -4.571 14.511 1.00 94.88 85 VAL A CA 1
ATOM 646 C C . VAL A 1 85 ? -10.146 -5.759 14.134 1.00 94.88 85 VAL A C 1
ATOM 648 O O . VAL A 1 85 ? -9.358 -5.651 13.197 1.00 94.88 85 VAL A O 1
ATOM 651 N N . ASN A 1 86 ? -10.314 -6.912 14.784 1.00 96.88 86 ASN A N 1
ATOM 652 C CA . ASN A 1 86 ? -9.547 -8.122 14.480 1.00 96.88 86 ASN A CA 1
ATOM 653 C C . ASN A 1 86 ? -9.777 -8.590 13.042 1.00 96.88 86 ASN A C 1
ATOM 655 O O . ASN A 1 86 ? -8.830 -8.999 12.362 1.00 96.88 86 ASN A O 1
ATOM 659 N N . LYS A 1 87 ? -11.015 -8.484 12.547 1.00 95.38 87 LYS A N 1
ATOM 660 C CA . LYS A 1 87 ? -11.336 -8.779 11.151 1.00 95.38 87 LYS A CA 1
ATOM 661 C C . LYS A 1 87 ? -10.619 -7.821 10.197 1.00 95.38 87 LYS A C 1
ATOM 663 O O . LYS A 1 87 ? -9.937 -8.279 9.285 1.00 95.38 87 LYS A O 1
ATOM 668 N N . LEU A 1 88 ? -10.707 -6.508 10.430 1.00 92.50 88 LEU A N 1
ATOM 669 C CA . LEU A 1 88 ? -10.016 -5.503 9.613 1.00 92.50 88 LEU A CA 1
ATOM 670 C C . LEU A 1 88 ? -8.497 -5.731 9.591 1.00 92.50 88 LEU A C 1
ATOM 672 O O . LEU A 1 88 ? -7.877 -5.701 8.526 1.00 92.50 88 LEU A O 1
ATOM 676 N N . ILE A 1 89 ? -7.900 -5.998 10.752 1.00 94.75 89 ILE A N 1
ATOM 677 C CA . ILE A 1 89 ? -6.464 -6.250 10.880 1.00 94.75 89 ILE A CA 1
ATOM 678 C C . ILE A 1 89 ? -6.066 -7.498 10.085 1.00 94.75 89 ILE A C 1
ATOM 680 O O . ILE A 1 89 ? -5.254 -7.400 9.167 1.00 94.75 89 ILE A O 1
ATOM 684 N N . SER A 1 90 ? -6.674 -8.646 10.383 1.00 94.69 90 SER A N 1
ATOM 685 C CA . SER A 1 90 ? -6.260 -9.937 9.816 1.00 94.69 90 SER A CA 1
ATOM 686 C C . SER A 1 90 ? -6.605 -10.100 8.332 1.00 94.69 90 SER A C 1
ATOM 688 O O . SER A 1 90 ? -5.842 -10.693 7.564 1.00 94.69 90 SER A O 1
ATOM 690 N N . GLU A 1 91 ? -7.747 -9.575 7.883 1.00 90.75 91 GLU A N 1
ATOM 691 C CA . GLU A 1 91 ? -8.184 -9.742 6.496 1.00 90.75 91 GLU A CA 1
ATOM 692 C C . GLU A 1 91 ? -7.572 -8.713 5.544 1.00 90.75 91 GLU A C 1
ATOM 694 O O . GLU A 1 91 ? -7.501 -9.005 4.342 1.00 90.75 91 GLU A O 1
ATOM 699 N N . THR A 1 92 ? -7.134 -7.562 6.075 1.00 90.44 92 THR A N 1
ATOM 700 C CA . THR A 1 92 ? -6.704 -6.394 5.291 1.00 90.44 92 THR A CA 1
ATOM 701 C C . THR A 1 92 ? -5.365 -5.820 5.755 1.00 90.44 92 THR A C 1
ATOM 703 O O . THR A 1 92 ? -4.400 -5.902 4.997 1.00 90.44 92 THR A O 1
ATOM 706 N N . LEU A 1 93 ? -5.282 -5.221 6.954 1.00 93.12 93 LEU A N 1
ATOM 707 C CA . LEU A 1 93 ? -4.118 -4.398 7.332 1.00 93.12 93 LEU A CA 1
ATOM 708 C C . LEU A 1 93 ? -2.821 -5.213 7.369 1.00 93.12 93 LEU A C 1
ATOM 710 O O . LEU A 1 93 ? -1.834 -4.780 6.782 1.00 93.12 93 LEU A O 1
ATOM 714 N N . ASP A 1 94 ? -2.842 -6.404 7.969 1.00 95.12 94 ASP A N 1
ATOM 715 C CA . ASP A 1 94 ? -1.670 -7.286 8.056 1.00 95.12 94 ASP A CA 1
ATOM 716 C C . ASP A 1 94 ? -1.168 -7.692 6.673 1.00 95.12 94 ASP A C 1
ATOM 718 O O . ASP A 1 94 ? 0.023 -7.613 6.386 1.00 95.12 94 ASP A O 1
ATOM 722 N N . LYS A 1 95 ? -2.088 -8.021 5.763 1.00 92.12 95 LYS A N 1
ATOM 723 C CA . LYS A 1 95 ? -1.726 -8.403 4.396 1.00 92.12 95 LYS A CA 1
ATOM 724 C C . LYS A 1 95 ? -1.120 -7.238 3.623 1.00 92.12 95 LYS A C 1
ATOM 726 O O . LYS A 1 95 ? -0.161 -7.433 2.883 1.00 92.12 95 LYS A O 1
ATOM 731 N N . ILE A 1 96 ? -1.654 -6.026 3.792 1.00 91.00 96 ILE A N 1
ATOM 732 C CA . ILE A 1 96 ? -1.076 -4.841 3.151 1.00 91.00 96 ILE A CA 1
ATOM 733 C C . ILE A 1 96 ? 0.308 -4.534 3.740 1.00 91.00 96 ILE A C 1
ATOM 735 O O . ILE A 1 96 ? 1.221 -4.227 2.976 1.00 91.00 96 ILE A O 1
ATOM 739 N N . ILE A 1 97 ? 0.483 -4.650 5.061 1.00 93.50 97 ILE A N 1
ATOM 740 C CA . ILE A 1 97 ? 1.777 -4.470 5.739 1.00 93.50 97 ILE A CA 1
ATOM 741 C C . ILE A 1 97 ? 2.812 -5.454 5.183 1.00 93.50 97 ILE A C 1
ATOM 743 O O . ILE A 1 97 ? 3.889 -5.031 4.756 1.00 93.50 97 ILE A O 1
ATOM 747 N N . ASP A 1 98 ? 2.478 -6.743 5.137 1.00 92.75 98 ASP A N 1
ATOM 748 C CA . ASP A 1 98 ? 3.381 -7.799 4.672 1.00 92.75 98 ASP A CA 1
ATOM 749 C C . ASP A 1 98 ? 3.779 -7.607 3.207 1.00 92.75 98 ASP A C 1
ATOM 751 O O . ASP A 1 98 ? 4.951 -7.746 2.837 1.00 92.75 98 ASP A O 1
ATOM 755 N N . VAL A 1 99 ? 2.818 -7.230 2.362 1.00 88.06 99 VAL A N 1
ATOM 756 C CA . VAL A 1 99 ? 3.089 -6.960 0.952 1.00 88.06 99 VAL A CA 1
ATOM 757 C C . VAL A 1 99 ? 3.933 -5.703 0.774 1.00 88.06 99 VAL A C 1
ATOM 759 O O . VAL A 1 99 ? 4.922 -5.743 0.042 1.00 88.06 99 VAL A O 1
ATOM 762 N N . ALA A 1 100 ? 3.581 -4.596 1.432 1.00 92.19 100 ALA A N 1
ATOM 763 C CA . ALA A 1 100 ? 4.334 -3.349 1.337 1.00 92.19 100 ALA A CA 1
ATOM 764 C C . ALA A 1 100 ? 5.788 -3.557 1.781 1.00 92.19 100 ALA A C 1
ATOM 766 O O . ALA A 1 100 ? 6.715 -3.112 1.102 1.00 92.19 100 ALA A O 1
ATOM 767 N N . LYS A 1 101 ? 5.995 -4.334 2.851 1.00 94.00 101 LYS A N 1
ATOM 768 C CA . LYS A 1 101 ? 7.319 -4.772 3.290 1.00 94.00 101 LYS A CA 1
ATOM 769 C C . LYS A 1 101 ? 8.036 -5.573 2.200 1.00 94.00 101 LYS A C 1
ATOM 771 O O . LYS A 1 101 ? 9.116 -5.165 1.778 1.00 94.00 101 LYS A O 1
ATOM 776 N N . THR A 1 102 ? 7.411 -6.635 1.687 1.00 91.38 102 THR A N 1
ATOM 777 C CA . THR A 1 102 ? 7.979 -7.504 0.638 1.00 91.38 102 THR A CA 1
ATOM 778 C C . THR A 1 102 ? 8.400 -6.712 -0.602 1.00 91.38 102 THR A C 1
ATOM 780 O O . THR A 1 102 ? 9.493 -6.910 -1.132 1.00 91.38 102 THR A O 1
ATOM 783 N N . VAL A 1 103 ? 7.554 -5.784 -1.058 1.00 90.75 103 VAL A N 1
ATOM 784 C CA . VAL A 1 103 ? 7.842 -4.936 -2.219 1.00 90.75 103 VAL A CA 1
ATOM 785 C C . VAL A 1 103 ? 8.978 -3.957 -1.919 1.00 90.75 103 VAL A C 1
ATOM 787 O O . VAL A 1 103 ? 9.895 -3.828 -2.730 1.00 90.75 103 VAL A O 1
ATOM 790 N N . SER A 1 104 ? 8.956 -3.298 -0.756 1.00 92.44 104 SER A N 1
ATOM 791 C CA . SER A 1 104 ? 10.022 -2.368 -0.359 1.00 92.44 104 SER A CA 1
ATOM 792 C C . SER A 1 104 ? 11.389 -3.059 -0.294 1.00 92.44 104 SER A C 1
ATOM 794 O O . SER A 1 104 ? 12.373 -2.513 -0.787 1.00 92.44 104 SER A O 1
ATOM 796 N N . GLU A 1 105 ? 11.441 -4.291 0.221 1.00 91.44 105 GLU A N 1
ATOM 797 C CA . GLU A 1 105 ? 12.658 -5.103 0.311 1.00 91.44 105 GLU A CA 1
ATOM 798 C C . GLU A 1 105 ? 13.131 -5.586 -1.068 1.00 91.44 105 GLU A C 1
ATOM 800 O O . GLU A 1 105 ? 14.331 -5.574 -1.342 1.00 91.44 105 GLU A O 1
ATOM 805 N N . ALA A 1 106 ? 12.205 -5.959 -1.961 1.00 88.94 106 ALA A N 1
ATOM 806 C CA . ALA A 1 106 ? 12.528 -6.374 -3.328 1.00 88.94 106 ALA A CA 1
ATOM 807 C C . ALA A 1 106 ? 13.131 -5.233 -4.168 1.00 88.94 106 ALA A C 1
ATOM 809 O O . ALA A 1 106 ? 14.021 -5.461 -4.990 1.00 88.94 106 ALA A O 1
ATOM 810 N N . ILE A 1 107 ? 12.663 -3.998 -3.962 1.00 90.25 107 ILE A N 1
ATOM 811 C CA . ILE A 1 107 ? 13.221 -2.802 -4.609 1.00 90.25 107 ILE A CA 1
ATOM 812 C C . ILE A 1 107 ? 14.560 -2.422 -3.958 1.00 90.25 107 ILE A C 1
ATOM 814 O O . ILE A 1 107 ? 15.553 -2.173 -4.653 1.00 90.25 107 ILE A O 1
ATOM 818 N N . GLY A 1 108 ? 14.594 -2.414 -2.625 1.00 89.06 108 GLY A N 1
ATOM 819 C CA . GLY A 1 108 ? 15.771 -2.115 -1.824 1.00 89.06 108 GLY A CA 1
ATOM 820 C C . GLY A 1 108 ? 16.301 -0.691 -2.015 1.00 89.06 108 GLY A C 1
ATOM 821 O O . GLY A 1 108 ? 15.562 0.271 -2.212 1.00 89.06 108 GLY A O 1
ATOM 822 N N . ASP A 1 109 ? 17.621 -0.569 -1.955 1.00 89.38 109 ASP A N 1
ATOM 823 C CA . ASP A 1 109 ? 18.408 0.666 -1.982 1.00 89.38 109 ASP A CA 1
ATOM 824 C C . ASP A 1 109 ? 18.883 1.076 -3.389 1.00 89.38 109 ASP A C 1
ATOM 826 O O . ASP A 1 109 ? 19.855 1.816 -3.541 1.00 89.38 109 ASP A O 1
ATOM 830 N N . ALA A 1 110 ? 18.214 0.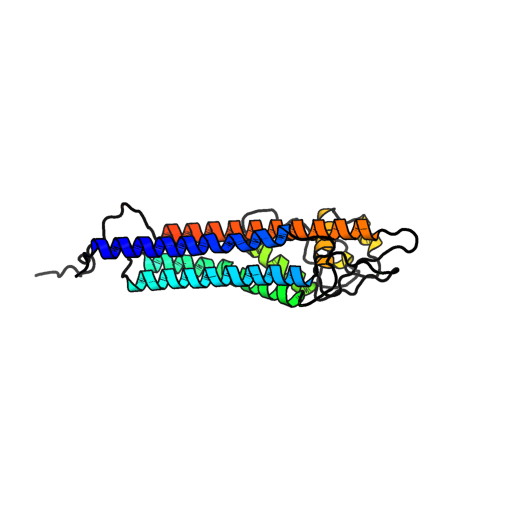590 -4.438 1.00 88.62 110 ALA A N 1
ATOM 831 C CA . ALA A 1 110 ? 18.623 0.822 -5.818 1.00 88.62 110 ALA A CA 1
ATOM 832 C C . ALA A 1 110 ? 18.640 2.325 -6.171 1.00 88.62 110 ALA A C 1
ATOM 834 O O . ALA A 1 110 ? 17.603 2.988 -6.205 1.00 88.62 110 ALA A O 1
ATOM 835 N N . SER A 1 111 ? 19.830 2.851 -6.469 1.00 90.69 111 SER A N 1
ATOM 836 C CA . SER A 1 111 ? 20.060 4.280 -6.722 1.00 90.69 111 SER A CA 1
ATOM 837 C C . SER A 1 111 ? 19.786 4.714 -8.161 1.00 90.69 111 SER A C 1
ATOM 839 O O . SER A 1 111 ? 19.704 5.913 -8.429 1.00 90.69 111 SER A O 1
ATOM 841 N N . ASP A 1 112 ? 19.641 3.756 -9.079 1.00 90.75 112 ASP A N 1
ATOM 842 C CA . ASP A 1 112 ? 19.281 4.018 -10.467 1.00 90.75 112 ASP A CA 1
ATOM 843 C C . ASP A 1 112 ? 17.917 4.724 -10.572 1.00 90.75 112 ASP A C 1
ATOM 845 O O . ASP A 1 112 ? 16.997 4.400 -9.809 1.00 90.75 112 ASP A O 1
ATOM 849 N N . PRO A 1 113 ? 17.734 5.623 -11.555 1.00 92.88 113 PRO A N 1
ATOM 850 C CA . PRO A 1 113 ? 16.438 6.237 -11.801 1.00 92.88 113 PRO A CA 1
ATOM 851 C C . PRO A 1 113 ? 15.408 5.204 -12.281 1.00 92.88 113 PRO A C 1
ATOM 853 O O . PRO A 1 113 ? 15.743 4.199 -12.914 1.00 92.88 113 PRO A O 1
ATOM 856 N N . ILE A 1 114 ? 14.122 5.467 -12.050 1.00 91.69 114 ILE A N 1
ATOM 857 C CA . ILE A 1 114 ? 13.030 4.600 -12.531 1.00 91.69 114 ILE A CA 1
ATOM 858 C C . ILE A 1 114 ? 12.965 4.526 -14.068 1.00 91.69 114 ILE A C 1
ATOM 860 O O . ILE A 1 114 ? 12.529 3.523 -14.634 1.00 91.69 114 ILE A O 1
ATOM 864 N N . GLY A 1 115 ? 13.460 5.560 -14.754 1.00 90.38 115 GLY A N 1
ATOM 865 C CA . GLY A 1 115 ? 13.652 5.608 -16.204 1.00 90.38 115 GLY A CA 1
ATOM 866 C C . GLY A 1 115 ? 15.085 5.285 -16.636 1.00 90.38 115 GLY A C 1
ATOM 867 O O . GLY A 1 115 ? 15.609 5.952 -17.522 1.00 90.38 115 GLY A O 1
ATOM 868 N N . ASN A 1 116 ? 15.769 4.341 -15.983 1.00 89.75 116 ASN A N 1
ATOM 869 C CA . ASN A 1 116 ? 17.152 3.994 -16.324 1.00 89.75 116 ASN A CA 1
ATOM 870 C C . ASN A 1 116 ? 17.248 3.419 -17.746 1.00 89.75 116 ASN A C 1
ATOM 872 O O . ASN A 1 116 ? 16.687 2.359 -18.030 1.00 89.75 116 ASN A O 1
ATOM 876 N N . VAL A 1 117 ? 17.989 4.097 -18.621 1.00 87.88 117 VAL A N 1
ATOM 877 C CA . VAL A 1 117 ? 18.194 3.717 -20.024 1.00 87.88 117 VAL A CA 1
ATOM 878 C C . VAL A 1 117 ? 19.655 3.309 -20.225 1.00 87.88 117 VAL A C 1
ATOM 880 O O . VAL A 1 117 ? 20.569 3.904 -19.655 1.00 87.88 117 VAL A O 1
ATOM 883 N N . ALA A 1 118 ? 19.884 2.243 -20.986 1.00 83.38 118 ALA A N 1
ATOM 884 C CA . ALA A 1 118 ? 21.216 1.753 -21.316 1.00 83.38 118 ALA A CA 1
ATOM 885 C C . ALA A 1 118 ? 21.942 2.673 -22.297 1.00 83.38 118 ALA A C 1
ATOM 887 O O . ALA A 1 118 ? 21.318 3.340 -23.111 1.00 83.38 118 ALA A O 1
ATOM 888 N N . VAL A 1 119 ? 23.275 2.674 -22.247 1.00 76.38 119 VAL A N 1
ATOM 889 C CA . VAL A 1 119 ? 24.082 3.512 -23.144 1.00 76.38 119 VAL A CA 1
ATOM 890 C C . VAL A 1 119 ? 24.063 2.956 -24.578 1.00 76.38 119 VAL A C 1
ATOM 892 O O . VAL A 1 119 ? 23.992 3.741 -25.514 1.00 76.38 119 VAL A O 1
ATOM 895 N N . GLN A 1 120 ? 24.052 1.625 -24.759 1.00 70.44 120 GLN A N 1
ATOM 896 C CA . GLN A 1 120 ? 23.862 0.933 -26.049 1.00 70.44 120 GLN A CA 1
ATOM 897 C C . GLN A 1 120 ? 23.314 -0.484 -25.823 1.00 70.44 120 GLN A C 1
ATOM 899 O O . GLN A 1 120 ? 23.896 -1.183 -25.000 1.00 70.44 120 GLN A O 1
ATOM 904 N N . ASN A 1 121 ? 22.236 -0.886 -26.522 1.00 62.69 121 ASN A N 1
ATOM 905 C CA . ASN A 1 121 ? 21.716 -2.259 -26.759 1.00 62.69 121 ASN A CA 1
ATOM 906 C C . ASN A 1 121 ? 21.722 -3.306 -25.612 1.00 62.69 121 ASN A C 1
ATOM 908 O O . ASN A 1 121 ? 21.391 -4.465 -25.835 1.00 62.69 121 ASN A O 1
ATOM 912 N N . ASN A 1 122 ? 22.001 -2.912 -24.371 1.00 64.62 122 ASN A N 1
ATOM 913 C CA . ASN A 1 122 ? 22.080 -3.777 -23.199 1.00 64.62 122 ASN A CA 1
ATOM 914 C C . ASN A 1 122 ? 20.917 -3.462 -22.260 1.00 64.62 122 ASN A C 1
ATOM 916 O O . ASN A 1 122 ? 21.049 -2.691 -21.304 1.00 64.62 122 ASN A O 1
ATOM 920 N N . GLY A 1 123 ? 19.759 -4.064 -22.532 1.00 61.62 123 GLY A N 1
ATOM 921 C CA . GLY A 1 123 ? 18.690 -4.125 -21.539 1.00 61.62 123 GLY A CA 1
ATOM 922 C C . GLY A 1 123 ? 19.234 -4.686 -20.218 1.00 61.62 123 GLY A C 1
ATOM 923 O O . GLY A 1 123 ? 20.089 -5.566 -20.212 1.00 61.62 123 GLY A O 1
ATOM 924 N N . GLY A 1 124 ? 18.778 -4.147 -19.085 1.00 63.38 124 GLY A N 1
ATOM 925 C CA . GLY A 1 124 ? 19.161 -4.669 -17.767 1.00 63.38 124 GLY A CA 1
ATOM 926 C C . GLY A 1 124 ? 18.779 -6.142 -17.565 1.00 63.38 124 GLY A C 1
ATOM 927 O O . GLY A 1 124 ? 17.948 -6.699 -18.285 1.00 63.38 124 GLY A O 1
ATOM 928 N N . VAL A 1 125 ? 19.344 -6.770 -16.543 1.00 62.12 125 VAL A N 1
ATOM 929 C CA . VAL A 1 125 ? 18.902 -8.096 -16.092 1.00 62.12 125 VAL A CA 1
ATOM 930 C C . VAL A 1 125 ? 17.506 -8.025 -15.468 1.00 62.12 125 VAL A C 1
ATOM 932 O O . VAL A 1 125 ? 17.072 -6.980 -14.976 1.00 62.12 125 VAL A O 1
ATOM 935 N N . VAL A 1 126 ? 16.790 -9.149 -15.504 1.00 57.34 126 VAL A N 1
ATOM 936 C CA . VAL A 1 126 ? 15.592 -9.362 -14.686 1.00 57.34 126 VAL A CA 1
ATOM 937 C C . VAL A 1 126 ? 16.049 -9.340 -13.228 1.00 57.34 126 VAL A C 1
ATOM 939 O O . VAL A 1 126 ? 16.798 -10.213 -12.809 1.00 57.34 126 VAL A O 1
ATOM 942 N N . GLY A 1 127 ? 15.696 -8.290 -12.485 1.00 62.97 127 GLY A N 1
ATOM 943 C CA . GLY A 1 127 ? 15.928 -8.233 -11.039 1.00 62.97 127 GLY A CA 1
ATOM 944 C C . GLY A 1 127 ? 15.065 -9.228 -10.266 1.00 62.97 127 GLY A C 1
ATOM 945 O O . GLY A 1 127 ? 14.503 -10.150 -10.846 1.00 62.97 127 GLY A O 1
ATOM 946 N N . ASP A 1 128 ? 14.835 -8.958 -8.978 1.00 66.00 128 ASP A N 1
ATOM 947 C CA . ASP A 1 128 ? 13.834 -9.650 -8.140 1.00 66.00 128 ASP A CA 1
ATOM 948 C C . ASP A 1 128 ? 12.382 -9.280 -8.551 1.00 66.00 128 ASP A C 1
ATOM 950 O O . ASP A 1 128 ? 11.543 -8.880 -7.738 1.00 66.00 128 ASP A O 1
ATOM 954 N N . VAL A 1 129 ? 12.072 -9.384 -9.847 1.00 72.19 129 VAL A N 1
ATOM 955 C CA . VAL A 1 129 ? 10.767 -9.061 -10.440 1.00 72.19 129 VAL A CA 1
ATOM 956 C C . VAL A 1 129 ? 9.685 -9.978 -9.879 1.00 72.19 129 VAL A C 1
ATOM 958 O O . VAL A 1 129 ? 8.577 -9.515 -9.631 1.00 72.19 129 VAL A O 1
ATOM 961 N N . ASP A 1 130 ? 10.011 -11.234 -9.579 1.00 73.44 130 ASP A N 1
ATOM 962 C CA . ASP A 1 130 ? 9.049 -12.207 -9.055 1.00 73.44 130 ASP A CA 1
ATOM 963 C C . ASP A 1 130 ? 8.434 -11.762 -7.729 1.00 73.44 130 ASP A C 1
ATOM 965 O O . ASP A 1 130 ? 7.219 -11.830 -7.551 1.00 73.44 130 ASP A O 1
ATOM 969 N N . LYS A 1 131 ? 9.254 -11.260 -6.797 1.00 79.69 131 LYS A N 1
ATOM 970 C CA . LYS A 1 131 ? 8.770 -10.758 -5.500 1.00 79.69 131 LYS A CA 1
ATOM 971 C C . LYS A 1 131 ? 7.919 -9.509 -5.678 1.00 79.69 131 LYS A C 1
ATOM 973 O O . LYS A 1 131 ? 6.889 -9.376 -5.022 1.00 79.69 131 LYS A O 1
ATOM 978 N N . LEU A 1 132 ? 8.323 -8.620 -6.586 1.00 81.81 132 LEU A N 1
ATOM 979 C CA . LEU A 1 132 ? 7.572 -7.412 -6.910 1.00 81.81 132 LEU A CA 1
ATOM 980 C C . LEU A 1 132 ? 6.201 -7.753 -7.517 1.00 81.81 132 LEU A C 1
ATOM 982 O O . LEU A 1 132 ? 5.188 -7.223 -7.069 1.00 81.81 132 LEU A O 1
ATOM 986 N N . VAL A 1 133 ? 6.154 -8.673 -8.484 1.00 76.94 133 VAL A N 1
ATOM 987 C CA . VAL A 1 133 ? 4.916 -9.132 -9.131 1.00 76.94 133 VAL A CA 1
ATOM 988 C C . VAL A 1 133 ? 4.012 -9.849 -8.131 1.00 76.94 133 VAL A C 1
ATOM 990 O O . VAL A 1 133 ? 2.830 -9.521 -8.042 1.00 76.94 133 VAL A O 1
ATOM 993 N N . LYS A 1 134 ? 4.554 -10.777 -7.333 1.00 77.50 134 LYS A N 1
ATOM 994 C CA . LYS A 1 134 ? 3.799 -11.497 -6.292 1.00 77.50 134 LYS A CA 1
ATOM 995 C C . LYS A 1 134 ? 3.248 -10.553 -5.23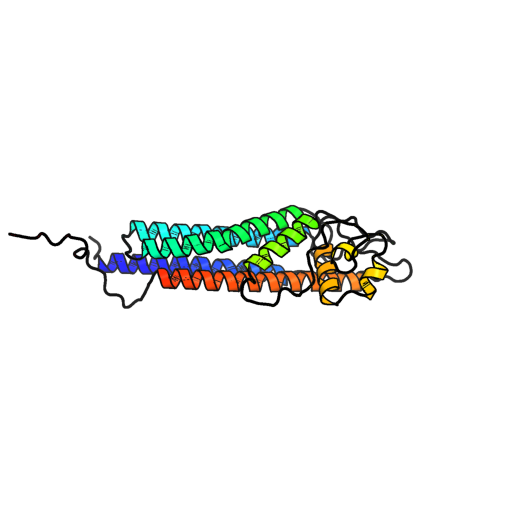2 1.00 77.50 134 LYS A C 1
ATOM 997 O O . LYS A 1 134 ? 2.090 -10.693 -4.840 1.00 77.50 134 LYS A O 1
ATOM 1002 N N . GLY A 1 135 ? 4.053 -9.579 -4.810 1.00 78.31 135 GLY A N 1
ATOM 1003 C CA . GLY A 1 135 ? 3.632 -8.522 -3.903 1.00 78.31 135 GLY A CA 1
ATOM 1004 C C . GLY A 1 135 ? 2.474 -7.727 -4.500 1.00 78.31 135 GLY A C 1
ATOM 1005 O O . GLY A 1 135 ? 1.382 -7.720 -3.943 1.00 78.31 135 GLY A O 1
ATOM 1006 N N . ILE A 1 136 ? 2.662 -7.137 -5.682 1.00 76.69 136 ILE A N 1
ATOM 1007 C CA . ILE A 1 136 ? 1.630 -6.319 -6.338 1.00 76.69 136 ILE A CA 1
ATOM 1008 C C . ILE A 1 136 ? 0.337 -7.115 -6.589 1.00 76.69 136 ILE A C 1
ATOM 1010 O O . ILE A 1 136 ? -0.749 -6.598 -6.338 1.00 76.69 136 ILE A O 1
ATOM 1014 N N . LYS A 1 137 ? 0.427 -8.381 -7.009 1.00 76.00 137 LYS A N 1
ATOM 1015 C CA . LYS A 1 137 ? -0.749 -9.252 -7.163 1.00 76.00 137 LYS A CA 1
ATOM 1016 C C . LYS A 1 137 ? -1.473 -9.448 -5.829 1.00 76.00 137 LYS A C 1
ATOM 1018 O O . LYS A 1 137 ? -2.674 -9.225 -5.748 1.00 76.00 137 LYS A O 1
ATOM 1023 N N . SER A 1 138 ? -0.732 -9.771 -4.770 1.00 76.31 138 SER A N 1
ATOM 1024 C CA . SER A 1 138 ? -1.308 -9.992 -3.439 1.00 76.31 138 SER A CA 1
ATOM 1025 C C . SER A 1 138 ? -2.020 -8.752 -2.895 1.00 76.31 138 SER A C 1
ATOM 1027 O O . SER A 1 138 ? -3.098 -8.877 -2.323 1.00 76.31 138 SER A O 1
ATOM 1029 N N . ILE A 1 139 ? -1.461 -7.547 -3.072 1.00 75.94 139 ILE A N 1
ATOM 1030 C CA . ILE A 1 139 ? -2.143 -6.332 -2.600 1.00 75.94 139 ILE A CA 1
ATOM 1031 C C . ILE A 1 139 ? -3.381 -6.022 -3.429 1.00 75.94 139 ILE A C 1
ATOM 1033 O O . ILE A 1 139 ? -4.393 -5.651 -2.847 1.00 75.94 139 ILE A O 1
ATOM 1037 N N . VAL A 1 140 ? -3.336 -6.236 -4.747 1.00 71.19 140 VAL A N 1
ATOM 1038 C CA . VAL A 1 140 ? -4.502 -6.106 -5.629 1.00 71.19 140 VAL A CA 1
ATOM 1039 C C . VAL A 1 140 ? -5.615 -7.059 -5.192 1.00 71.19 140 VAL A C 1
ATOM 1041 O O . VAL A 1 140 ? -6.745 -6.614 -5.006 1.00 71.19 140 VAL A O 1
ATOM 1044 N N . ASP A 1 141 ? -5.289 -8.319 -4.906 1.00 71.81 141 ASP A N 1
ATOM 1045 C CA . ASP A 1 141 ? -6.245 -9.312 -4.402 1.00 71.81 141 ASP A CA 1
ATOM 1046 C C . ASP A 1 141 ? -6.823 -8.931 -3.029 1.00 71.81 141 ASP A C 1
ATOM 1048 O O . ASP A 1 141 ? -7.923 -9.347 -2.679 1.00 71.81 141 ASP A O 1
ATOM 1052 N N . VAL A 1 142 ? -6.102 -8.147 -2.221 1.00 75.38 142 VAL A N 1
ATOM 1053 C CA . VAL A 1 142 ? -6.604 -7.640 -0.935 1.00 75.38 142 VAL A CA 1
ATOM 1054 C C . VAL A 1 142 ? -7.534 -6.445 -1.129 1.00 75.38 142 VAL A C 1
ATOM 1056 O O . VAL A 1 142 ? -8.580 -6.401 -0.484 1.00 75.38 142 VAL A O 1
ATOM 1059 N N . VAL A 1 143 ? -7.173 -5.499 -2.000 1.00 72.19 143 VAL A N 1
ATOM 1060 C CA . VAL A 1 143 ? -7.854 -4.196 -2.119 1.00 72.19 143 VAL A CA 1
ATOM 1061 C C . VAL A 1 143 ? -8.941 -4.143 -3.196 1.00 72.19 143 VAL A C 1
ATOM 1063 O O . VAL A 1 143 ? -9.751 -3.221 -3.190 1.00 72.19 143 VAL A O 1
ATOM 1066 N N . LEU A 1 144 ? -8.981 -5.106 -4.125 1.00 66.69 144 LEU A N 1
ATOM 1067 C CA . LEU A 1 144 ? -9.936 -5.139 -5.243 1.00 66.69 144 LEU A CA 1
ATOM 1068 C C . LEU A 1 144 ? -10.929 -6.311 -5.190 1.00 66.69 144 LEU A C 1
ATOM 1070 O O . LEU A 1 144 ? -11.588 -6.568 -6.193 1.00 66.69 144 LEU A O 1
ATOM 1074 N N . LYS A 1 145 ? -11.102 -6.986 -4.041 1.00 60.25 145 LYS A N 1
ATOM 1075 C CA . LYS A 1 145 ? -12.010 -8.151 -3.901 1.00 60.25 145 LYS A CA 1
ATOM 1076 C C . LYS A 1 145 ? -13.428 -7.928 -4.446 1.00 60.25 145 LYS A C 1
ATOM 1078 O O . LYS A 1 145 ? -14.038 -8.888 -4.900 1.00 60.25 145 LYS A O 1
ATOM 1083 N N . ASP A 1 146 ? -13.901 -6.678 -4.455 1.00 47.84 146 ASP A N 1
ATOM 1084 C CA . ASP A 1 146 ? -15.251 -6.292 -4.888 1.00 47.84 146 ASP A CA 1
ATOM 1085 C C . ASP A 1 146 ? -15.276 -5.167 -5.950 1.00 47.84 146 ASP A C 1
ATOM 1087 O O . ASP A 1 146 ? -16.344 -4.665 -6.307 1.00 47.84 146 ASP A O 1
ATOM 1091 N N . VAL A 1 147 ? -14.114 -4.729 -6.460 1.00 42.38 147 VAL A N 1
ATOM 1092 C CA . VAL A 1 147 ? -14.010 -3.606 -7.412 1.00 42.38 147 VAL A CA 1
ATOM 1093 C C . VAL A 1 147 ? -13.110 -3.986 -8.584 1.00 42.38 147 VAL A C 1
ATOM 1095 O O . VAL A 1 147 ? -11.913 -3.714 -8.585 1.00 42.38 147 VAL A O 1
ATOM 1098 N N . GLY A 1 148 ? -13.722 -4.545 -9.626 1.00 40.91 148 GLY A N 1
ATOM 1099 C CA . GLY A 1 148 ? -13.098 -4.694 -10.939 1.00 40.91 148 GLY A CA 1
ATOM 1100 C C . GLY A 1 148 ? -12.948 -6.139 -11.398 1.00 40.91 148 GLY A C 1
ATOM 1101 O O . GLY A 1 148 ? -12.661 -7.047 -10.630 1.00 40.91 148 GLY A O 1
ATOM 1102 N N . ASN A 1 149 ? -13.151 -6.329 -12.698 1.00 40.38 149 ASN A N 1
ATOM 1103 C CA . ASN A 1 149 ? -12.870 -7.573 -13.393 1.00 40.38 149 ASN A CA 1
ATOM 1104 C C . ASN A 1 149 ? -11.336 -7.777 -13.433 1.00 40.38 149 ASN A C 1
ATOM 1106 O O . ASN A 1 149 ? -10.657 -6.942 -14.037 1.00 40.38 149 ASN A O 1
ATOM 1110 N N . PRO A 1 150 ? -10.770 -8.841 -12.831 1.00 43.56 150 PRO A N 1
ATOM 1111 C CA . PRO A 1 150 ? -9.326 -9.103 -12.819 1.00 43.56 150 PRO A CA 1
ATOM 1112 C C . PRO A 1 150 ? -8.740 -9.429 -14.209 1.00 43.56 150 PRO A C 1
ATOM 1114 O O . PRO A 1 150 ? -7.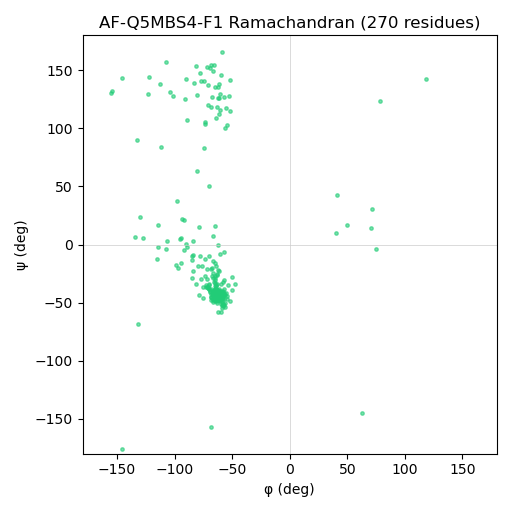557 -9.732 -14.318 1.00 43.56 150 PRO A O 1
ATOM 1117 N N . GLU A 1 151 ? -9.518 -9.310 -15.292 1.00 41.56 151 GLU A N 1
ATOM 1118 C CA . GLU A 1 151 ? -9.078 -9.426 -16.694 1.00 41.56 151 GLU A CA 1
ATOM 1119 C C . GLU A 1 151 ? -8.089 -8.333 -17.165 1.00 41.56 151 GLU A C 1
ATOM 1121 O O . GLU A 1 151 ? -7.842 -8.182 -18.366 1.00 41.56 151 GLU A O 1
ATOM 1126 N N . VAL A 1 152 ? -7.458 -7.581 -16.256 1.00 38.16 152 VAL A N 1
ATOM 1127 C CA . VAL A 1 152 ? -6.339 -6.686 -16.588 1.00 38.16 152 VAL A CA 1
ATOM 1128 C C . VAL A 1 152 ? -5.040 -7.497 -16.698 1.00 38.16 152 VAL A C 1
ATOM 1130 O O . VAL A 1 152 ? -4.095 -7.303 -15.944 1.00 38.16 152 VAL A O 1
ATOM 1133 N N . GLY A 1 153 ? -5.009 -8.407 -17.674 1.00 45.84 153 GLY A N 1
ATOM 1134 C CA . GLY A 1 153 ? -3.837 -9.195 -18.057 1.00 45.84 153 GLY A CA 1
ATOM 1135 C C . GLY A 1 153 ? -3.560 -10.373 -17.124 1.00 45.84 153 GLY A C 1
ATOM 1136 O O . GLY A 1 153 ? -3.368 -10.211 -15.925 1.00 45.84 153 GLY A O 1
ATOM 1137 N N . ASP A 1 154 ? -3.502 -11.574 -17.692 1.00 41.78 154 ASP A N 1
ATOM 1138 C CA . ASP A 1 154 ? -3.077 -12.782 -16.989 1.00 41.78 154 ASP A CA 1
ATOM 1139 C C . ASP A 1 154 ? -1.665 -12.590 -16.389 1.00 41.78 154 ASP A C 1
ATOM 1141 O O . ASP A 1 154 ? -0.644 -12.670 -17.075 1.00 41.78 154 ASP A O 1
ATOM 1145 N N . VAL A 1 155 ? -1.604 -12.295 -15.085 1.00 42.94 155 VAL A N 1
ATOM 1146 C CA . VAL A 1 155 ? -0.361 -12.123 -14.310 1.00 42.94 155 VAL A CA 1
ATOM 1147 C C . VAL A 1 155 ? 0.379 -13.455 -14.122 1.00 42.94 155 VAL A C 1
ATOM 1149 O O . VAL A 1 155 ? 1.519 -13.468 -13.660 1.00 42.94 155 VAL A O 1
ATOM 1152 N N . ASN A 1 156 ? -0.240 -14.590 -14.475 1.00 42.34 156 ASN A N 1
ATOM 1153 C CA . ASN A 1 156 ? 0.250 -15.932 -14.147 1.00 42.34 156 ASN A CA 1
ATOM 1154 C C . ASN A 1 156 ? 1.397 -16.426 -15.050 1.00 42.34 156 ASN A C 1
ATOM 1156 O O . ASN A 1 156 ? 1.704 -17.612 -15.059 1.00 42.34 156 ASN A O 1
ATOM 1160 N N . LYS A 1 157 ? 2.054 -15.539 -15.809 1.00 46.41 157 LYS A N 1
ATOM 1161 C CA . LYS A 1 157 ? 3.162 -15.892 -16.717 1.00 46.41 157 LYS A CA 1
ATOM 1162 C C . LYS A 1 157 ? 4.406 -15.008 -16.541 1.00 46.41 157 LYS A C 1
ATOM 1164 O O . LYS A 1 157 ? 5.186 -14.838 -17.473 1.00 46.41 157 LYS A O 1
ATOM 1169 N N . ALA A 1 158 ? 4.588 -14.400 -15.366 1.00 42.75 158 ALA A N 1
ATOM 1170 C CA . ALA A 1 158 ? 5.885 -13.827 -14.985 1.00 42.75 158 ALA A CA 1
ATOM 1171 C C . ALA A 1 158 ? 6.873 -14.897 -14.476 1.00 42.75 158 ALA A C 1
ATOM 1173 O O . ALA A 1 158 ? 8.069 -14.643 -14.454 1.00 42.75 158 ALA A O 1
ATOM 1174 N N . GLU A 1 159 ? 6.377 -16.078 -14.086 1.00 38.78 159 GLU A N 1
ATOM 1175 C CA . GLU A 1 159 ? 7.101 -17.002 -13.203 1.00 38.78 159 GLU A CA 1
ATOM 1176 C C . GLU A 1 159 ? 8.104 -17.954 -13.871 1.00 38.78 159 GLU A C 1
ATOM 1178 O O . GLU A 1 159 ? 8.842 -18.609 -13.141 1.00 38.78 159 GLU A O 1
ATOM 1183 N N . ASP A 1 160 ? 8.168 -18.080 -15.201 1.00 35.16 160 ASP A N 1
ATOM 1184 C CA . ASP A 1 160 ? 8.982 -19.152 -15.802 1.00 35.16 160 ASP A CA 1
ATOM 1185 C C . ASP A 1 160 ? 10.179 -18.702 -16.643 1.00 35.16 160 ASP A C 1
ATOM 1187 O O . ASP A 1 160 ? 11.012 -19.545 -16.975 1.00 35.16 160 ASP A O 1
ATOM 1191 N N . GLY A 1 161 ? 10.301 -17.417 -17.006 1.00 42.88 161 GLY A N 1
ATOM 1192 C CA . GLY A 1 161 ? 11.344 -16.962 -17.938 1.00 42.88 161 GLY A CA 1
ATOM 1193 C C . GLY A 1 161 ? 11.430 -17.805 -19.226 1.00 42.88 161 GLY A C 1
ATOM 1194 O O . GLY A 1 161 ? 12.440 -17.759 -19.929 1.00 42.88 161 GLY A O 1
ATOM 1195 N N . SER A 1 162 ? 10.399 -18.599 -19.531 1.00 38.22 162 SER A N 1
ATOM 1196 C CA . SER A 1 162 ? 10.424 -19.632 -20.552 1.00 38.22 162 SER A CA 1
ATOM 1197 C C . SER A 1 162 ? 9.719 -19.091 -21.779 1.00 38.22 162 SER A C 1
ATOM 1199 O O . SER A 1 162 ? 8.591 -18.601 -21.735 1.00 38.22 162 SER A O 1
ATOM 1201 N N . ALA A 1 163 ? 10.394 -19.172 -22.920 1.00 37.09 163 ALA A N 1
ATOM 1202 C CA . ALA A 1 163 ? 9.956 -18.572 -24.176 1.00 37.09 163 ALA A CA 1
ATOM 1203 C C . ALA A 1 163 ? 8.616 -19.127 -24.735 1.00 37.09 163 ALA A C 1
ATOM 1205 O O . ALA A 1 163 ? 8.158 -18.661 -25.782 1.00 37.09 163 ALA A O 1
ATOM 1206 N N . GLY A 1 164 ? 7.970 -20.086 -24.060 1.00 34.97 164 GLY A N 1
ATOM 1207 C CA . GLY A 1 164 ? 6.953 -20.974 -24.625 1.00 34.97 164 GLY A CA 1
ATOM 1208 C C . GLY A 1 164 ? 5.502 -20.485 -24.681 1.00 34.97 164 GLY A C 1
ATOM 1209 O O . GLY A 1 164 ? 4.803 -20.895 -25.599 1.00 34.97 164 GLY A O 1
ATOM 1210 N N . ASN A 1 165 ? 5.024 -19.608 -23.785 1.00 39.16 165 ASN A N 1
ATOM 1211 C CA . ASN A 1 165 ? 3.595 -19.238 -23.743 1.00 39.16 165 ASN A CA 1
ATOM 1212 C C . ASN A 1 165 ? 3.369 -17.718 -23.888 1.00 39.16 165 ASN A C 1
ATOM 1214 O O . ASN A 1 165 ? 3.999 -16.902 -23.222 1.00 39.16 165 ASN A O 1
ATOM 1218 N N . ASN A 1 166 ? 2.477 -17.328 -24.802 1.00 45.75 166 ASN A N 1
ATOM 1219 C CA . ASN A 1 166 ? 2.506 -16.051 -25.534 1.00 45.75 166 ASN A CA 1
ATOM 1220 C C . ASN A 1 166 ? 1.731 -14.848 -24.944 1.00 45.75 166 ASN A C 1
ATOM 1222 O O . ASN A 1 166 ? 1.480 -13.915 -25.695 1.00 45.75 166 ASN A O 1
ATOM 1226 N N . ASP A 1 167 ? 1.400 -14.791 -23.645 1.00 45.78 167 ASP A N 1
ATOM 1227 C CA . ASP A 1 167 ? 0.408 -13.790 -23.165 1.00 45.78 167 ASP A CA 1
ATOM 1228 C C . ASP A 1 167 ? 0.776 -13.016 -21.879 1.00 45.78 167 ASP A C 1
ATOM 1230 O O . ASP A 1 167 ? -0.052 -12.279 -21.349 1.00 45.78 167 ASP A O 1
ATOM 1234 N N . GLY 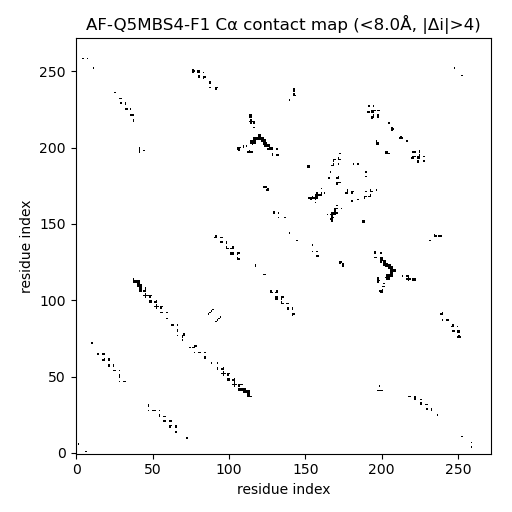A 1 168 ? 1.993 -13.181 -21.345 1.00 50.09 168 GLY A N 1
ATOM 1235 C CA . GLY A 1 168 ? 2.375 -12.671 -20.017 1.00 50.09 168 GLY A CA 1
ATOM 1236 C C . GLY A 1 168 ? 3.319 -11.466 -19.995 1.00 50.09 168 GLY A C 1
ATOM 1237 O O . GLY A 1 168 ? 4.137 -11.281 -20.897 1.00 50.09 168 GLY A O 1
ATOM 1238 N N . VAL A 1 169 ? 3.297 -10.709 -18.886 1.00 50.62 169 VAL A N 1
ATOM 1239 C CA . VAL A 1 169 ? 4.217 -9.578 -18.635 1.00 50.62 169 VAL A CA 1
ATOM 1240 C C . VAL A 1 169 ? 5.695 -10.004 -18.574 1.00 50.62 169 VAL A C 1
ATOM 1242 O O . VAL A 1 169 ? 6.575 -9.199 -18.861 1.00 50.62 169 VAL A O 1
ATOM 1245 N N . GLY A 1 170 ? 5.978 -11.280 -18.274 1.00 51.09 170 GLY A N 1
ATOM 1246 C CA . GLY A 1 170 ? 7.331 -11.846 -18.186 1.00 51.09 170 GLY A CA 1
ATOM 1247 C C . GLY A 1 170 ? 8.161 -11.705 -19.469 1.00 51.09 170 GLY A C 1
ATOM 1248 O O . GLY A 1 170 ? 9.362 -11.453 -19.392 1.00 51.09 170 GLY A O 1
ATOM 1249 N N . LYS A 1 171 ? 7.539 -11.743 -20.660 1.00 53.91 171 LYS A N 1
ATOM 1250 C CA . LYS A 1 171 ? 8.258 -11.535 -21.935 1.00 53.91 171 LYS A CA 1
ATOM 1251 C C . LYS A 1 171 ? 8.762 -10.097 -22.126 1.00 53.91 171 LYS A C 1
ATOM 1253 O O . LYS A 1 171 ? 9.716 -9.904 -22.872 1.00 53.91 171 LYS A O 1
ATOM 1258 N N . LEU A 1 172 ? 8.194 -9.101 -21.429 1.00 51.47 172 LEU A N 1
ATOM 1259 C CA . LEU A 1 172 ? 8.725 -7.725 -21.425 1.00 51.47 172 LEU A CA 1
ATOM 1260 C C . LEU A 1 172 ? 10.019 -7.586 -20.600 1.00 51.47 172 LEU A C 1
ATOM 1262 O O . LEU A 1 172 ? 10.697 -6.563 -20.692 1.00 51.47 172 LEU A O 1
ATOM 1266 N N . PHE A 1 173 ? 10.369 -8.599 -19.800 1.00 51.59 173 PHE A N 1
ATOM 1267 C CA . PHE A 1 173 ? 11.585 -8.626 -18.985 1.00 51.59 173 PHE A CA 1
ATOM 1268 C C . PHE A 1 173 ? 12.745 -9.390 -19.632 1.00 51.59 173 PHE A C 1
ATOM 1270 O O . PHE A 1 173 ? 13.891 -9.150 -19.250 1.00 51.59 173 PHE A O 1
ATOM 1277 N N . ALA A 1 174 ? 12.470 -10.273 -20.597 1.00 49.09 174 ALA A N 1
ATOM 1278 C CA . ALA A 1 174 ? 13.485 -11.063 -21.291 1.00 49.09 174 ALA A CA 1
ATOM 1279 C C . ALA A 1 174 ? 14.343 -10.192 -22.230 1.00 49.09 174 ALA A C 1
ATOM 1281 O O . ALA A 1 174 ? 13.822 -9.337 -22.944 1.00 49.09 174 ALA A O 1
ATOM 1282 N N . SER A 1 175 ? 15.664 -10.408 -22.236 1.00 47.84 175 SER A N 1
ATOM 1283 C CA . SER A 1 175 ? 16.604 -9.716 -23.134 1.00 47.84 175 SER A CA 1
ATOM 1284 C C . SER A 1 175 ? 16.487 -10.183 -24.588 1.00 47.84 175 SER A C 1
ATOM 1286 O O . SER A 1 175 ? 16.689 -9.383 -25.500 1.00 47.84 175 SER A O 1
ATOM 1288 N N . ASP A 1 176 ? 16.089 -11.440 -24.800 1.00 44.25 176 ASP A N 1
ATOM 1289 C CA . ASP A 1 176 ? 15.952 -12.049 -26.120 1.00 44.25 176 ASP A CA 1
ATOM 1290 C C . ASP A 1 176 ? 14.462 -12.140 -26.503 1.00 44.25 176 ASP A C 1
ATOM 1292 O O . ASP A 1 176 ? 13.629 -12.599 -25.722 1.00 44.25 176 ASP A O 1
ATOM 1296 N N . ASN A 1 177 ? 14.113 -11.699 -27.718 1.00 45.84 177 ASN A N 1
ATOM 1297 C CA . ASN A 1 177 ? 12.757 -11.701 -28.305 1.00 45.84 177 ASN A CA 1
ATOM 1298 C C . ASN A 1 177 ? 11.703 -10.724 -27.725 1.00 45.84 177 ASN A C 1
ATOM 1300 O O . ASN A 1 177 ? 10.528 -10.830 -28.091 1.00 45.84 177 ASN A O 1
ATOM 1304 N N . ALA A 1 178 ? 12.085 -9.717 -26.927 1.00 51.72 178 ALA A N 1
ATOM 1305 C CA . ALA A 1 178 ? 11.154 -8.696 -26.411 1.00 51.72 178 ALA A CA 1
ATOM 1306 C C . ALA A 1 178 ? 10.330 -7.988 -27.515 1.00 51.72 178 ALA A C 1
ATOM 1308 O O . ALA A 1 178 ? 9.149 -7.701 -27.331 1.00 51.72 178 ALA A O 1
ATOM 1309 N N . VAL A 1 179 ? 10.920 -7.769 -28.698 1.00 50.91 179 VAL A N 1
ATOM 1310 C CA . VAL A 1 179 ? 10.286 -7.057 -29.827 1.00 50.91 179 VAL A CA 1
ATOM 1311 C C . VAL A 1 179 ? 9.043 -7.785 -30.364 1.00 50.91 179 VAL A C 1
ATOM 1313 O O . VAL A 1 179 ? 8.032 -7.149 -30.654 1.00 50.91 179 VAL A O 1
ATOM 1316 N N . ALA A 1 180 ? 9.069 -9.119 -30.453 1.00 47.62 180 ALA A N 1
ATOM 1317 C CA . ALA A 1 180 ? 7.932 -9.902 -30.950 1.00 47.62 180 ALA A CA 1
ATOM 1318 C C . ALA A 1 180 ? 6.774 -9.983 -29.935 1.00 47.62 180 ALA A C 1
ATOM 1320 O O . ALA A 1 180 ? 5.612 -10.111 -30.324 1.00 47.62 180 ALA A O 1
ATOM 1321 N N . ALA A 1 181 ? 7.086 -9.882 -28.638 1.00 50.59 181 ALA A N 1
ATOM 1322 C CA . ALA A 1 181 ? 6.095 -9.854 -27.565 1.00 50.59 181 ALA A CA 1
ATOM 1323 C C . ALA A 1 181 ? 5.368 -8.500 -27.476 1.00 50.59 181 ALA A C 1
ATOM 1325 O O . ALA A 1 181 ? 4.164 -8.474 -27.232 1.00 50.59 181 ALA A O 1
ATOM 1326 N N . VAL A 1 182 ? 6.069 -7.386 -27.729 1.00 51.91 182 VAL A N 1
ATOM 1327 C CA . VAL A 1 182 ? 5.491 -6.028 -27.720 1.00 51.91 182 VAL A CA 1
ATOM 1328 C C . VAL A 1 182 ? 4.423 -5.855 -28.804 1.00 51.91 182 VAL A C 1
ATOM 1330 O O . VAL A 1 182 ? 3.358 -5.318 -28.522 1.00 51.91 182 VAL A O 1
ATOM 1333 N N . ASN A 1 183 ? 4.650 -6.381 -30.012 1.00 53.84 183 ASN A N 1
ATOM 1334 C CA . ASN A 1 183 ? 3.736 -6.195 -31.151 1.00 53.84 183 ASN A CA 1
ATOM 1335 C C . ASN A 1 183 ? 2.345 -6.837 -30.975 1.00 53.84 183 ASN A C 1
ATOM 1337 O O . ASN A 1 183 ? 1.429 -6.502 -31.719 1.00 53.84 183 ASN A O 1
ATOM 1341 N N . ASN A 1 184 ? 2.185 -7.750 -30.012 1.00 53.16 184 ASN A N 1
ATOM 1342 C CA . ASN A 1 184 ? 0.920 -8.438 -29.730 1.00 53.16 184 ASN A CA 1
ATOM 1343 C C . ASN A 1 184 ? 0.337 -8.083 -28.349 1.00 53.16 184 ASN A C 1
ATOM 1345 O O . ASN A 1 184 ? -0.733 -8.573 -27.985 1.00 53.16 184 ASN A O 1
ATOM 1349 N N . ALA A 1 185 ? 1.028 -7.253 -27.562 1.00 60.25 185 ALA A N 1
ATOM 1350 C CA . ALA A 1 185 ? 0.605 -6.900 -26.214 1.00 60.25 185 ALA A CA 1
ATOM 1351 C C . ALA A 1 185 ? -0.424 -5.759 -26.228 1.00 60.25 185 ALA A C 1
ATOM 1353 O O . ALA A 1 185 ? -0.276 -4.772 -26.944 1.00 60.25 185 ALA A O 1
ATOM 1354 N N . LYS A 1 186 ? -1.454 -5.858 -25.378 1.00 70.19 186 LYS A N 1
ATOM 1355 C CA . LYS A 1 186 ? -2.371 -4.736 -25.114 1.00 70.19 186 LYS A CA 1
ATOM 1356 C C . LYS A 1 186 ? -1.622 -3.609 -24.392 1.00 70.19 186 LYS A C 1
ATOM 1358 O O . LYS A 1 186 ? -0.762 -3.888 -23.555 1.00 70.19 186 LYS A O 1
ATOM 1363 N N . ASP A 1 187 ? -2.031 -2.358 -24.606 1.00 69.44 187 ASP A N 1
ATOM 1364 C CA . ASP A 1 187 ? -1.427 -1.171 -23.971 1.00 69.44 187 ASP A CA 1
ATOM 1365 C C . ASP A 1 187 ? -1.287 -1.293 -22.447 1.00 69.44 187 ASP A C 1
ATOM 1367 O O . ASP A 1 187 ? -0.262 -0.923 -21.879 1.00 69.44 187 ASP A O 1
ATOM 1371 N N . ALA A 1 188 ? -2.285 -1.878 -21.777 1.00 64.88 188 ALA A N 1
ATOM 1372 C CA . ALA A 1 188 ? -2.251 -2.111 -20.333 1.00 64.88 188 ALA A CA 1
ATOM 1373 C C . ALA A 1 188 ? -1.139 -3.090 -19.906 1.00 64.88 188 ALA A C 1
ATOM 1375 O O . ALA A 1 188 ? -0.484 -2.870 -18.888 1.00 64.88 188 ALA A O 1
ATOM 1376 N N . VAL A 1 189 ? -0.888 -4.142 -20.695 1.00 71.19 189 VAL A N 1
ATOM 1377 C CA . VAL A 1 189 ? 0.178 -5.126 -20.431 1.00 71.19 189 VAL A CA 1
ATOM 1378 C C . VAL A 1 189 ? 1.548 -4.481 -20.634 1.00 71.19 189 VAL A C 1
ATOM 1380 O O . VAL A 1 189 ? 2.447 -4.675 -19.816 1.00 71.19 189 VAL A O 1
ATOM 1383 N N . MET A 1 190 ? 1.692 -3.651 -21.673 1.00 73.81 190 MET A N 1
ATOM 1384 C CA . MET A 1 190 ? 2.917 -2.883 -21.907 1.00 73.81 190 MET A CA 1
ATOM 1385 C C . MET A 1 190 ? 3.182 -1.884 -20.778 1.00 73.81 190 MET A C 1
ATOM 1387 O O . MET A 1 190 ? 4.286 -1.852 -20.241 1.00 73.81 190 MET A O 1
ATOM 1391 N N . ALA A 1 191 ? 2.171 -1.117 -20.361 1.00 77.44 191 ALA A N 1
ATOM 1392 C CA . ALA A 1 191 ? 2.290 -0.172 -19.252 1.00 77.44 191 ALA A CA 1
ATOM 1393 C C . ALA A 1 191 ? 2.646 -0.873 -17.929 1.00 77.44 191 ALA A C 1
ATOM 1395 O O . ALA A 1 191 ? 3.512 -0.392 -17.197 1.00 77.44 191 ALA A O 1
ATOM 1396 N N . GLY A 1 192 ? 2.038 -2.032 -17.650 1.00 76.81 192 GLY A N 1
ATOM 1397 C CA . GLY A 1 192 ? 2.376 -2.864 -16.493 1.00 76.81 192 GLY A CA 1
ATOM 1398 C C . GLY A 1 192 ? 3.821 -3.366 -16.536 1.00 76.81 192 GLY A C 1
ATOM 1399 O O . GLY A 1 192 ? 4.542 -3.249 -15.545 1.00 76.81 192 GLY A O 1
ATOM 1400 N N . GLY A 1 193 ? 4.278 -3.845 -17.696 1.00 78.62 193 GLY A N 1
ATOM 1401 C CA . GLY A 1 193 ? 5.668 -4.259 -17.905 1.00 78.62 193 GLY A CA 1
ATOM 1402 C C . GLY A 1 193 ? 6.662 -3.111 -17.722 1.00 78.62 193 GLY A C 1
ATOM 1403 O O . GLY A 1 193 ? 7.660 -3.277 -17.021 1.00 78.62 193 GLY A O 1
ATOM 1404 N N . ILE A 1 194 ? 6.362 -1.928 -18.268 1.00 85.12 194 ILE A N 1
ATOM 1405 C CA . ILE A 1 194 ? 7.167 -0.712 -18.083 1.00 85.12 194 ILE A CA 1
ATOM 1406 C C . ILE A 1 194 ? 7.248 -0.352 -16.596 1.00 85.12 194 ILE A C 1
ATOM 1408 O O . ILE A 1 194 ? 8.352 -0.199 -16.080 1.00 85.12 194 ILE A O 1
ATOM 1412 N N . ALA A 1 195 ? 6.117 -0.275 -15.889 1.00 88.56 195 ALA A N 1
ATOM 1413 C CA . ALA A 1 195 ? 6.093 0.072 -14.467 1.00 88.56 195 ALA A CA 1
ATOM 1414 C C . ALA A 1 195 ? 6.912 -0.917 -13.624 1.00 88.56 195 ALA A C 1
ATOM 1416 O O . ALA A 1 195 ? 7.768 -0.517 -12.833 1.00 88.56 195 ALA A O 1
ATOM 1417 N N . LEU A 1 196 ? 6.701 -2.219 -13.823 1.00 86.75 196 LEU A N 1
ATOM 1418 C CA . LEU A 1 196 ? 7.430 -3.266 -13.112 1.00 86.75 196 LEU A CA 1
ATOM 1419 C C . LEU A 1 196 ? 8.939 -3.214 -13.419 1.00 86.75 196 LEU A C 1
ATOM 1421 O O . LEU A 1 196 ? 9.754 -3.317 -12.504 1.00 86.75 196 LEU A O 1
ATOM 1425 N N . ARG A 1 197 ? 9.339 -2.972 -14.676 1.00 85.38 197 ARG A N 1
ATOM 1426 C CA . ARG A 1 197 ? 10.749 -2.809 -15.074 1.00 85.38 197 ARG A CA 1
ATOM 1427 C C . ARG A 1 197 ? 11.386 -1.571 -14.463 1.00 85.38 197 ARG A C 1
ATOM 1429 O O . ARG A 1 197 ? 12.539 -1.618 -14.028 1.00 85.38 197 ARG A O 1
ATOM 1436 N N . SER A 1 198 ? 10.630 -0.487 -14.397 1.00 90.44 198 SER A N 1
ATOM 1437 C CA . SER A 1 198 ? 11.043 0.752 -13.760 1.00 90.44 198 SER A CA 1
ATOM 1438 C C . SER A 1 198 ? 11.303 0.571 -12.272 1.00 90.44 198 SER A C 1
ATOM 1440 O O . SER A 1 198 ? 12.320 1.062 -11.792 1.00 90.44 198 SER A O 1
ATOM 1442 N N . MET A 1 199 ? 10.467 -0.190 -11.565 1.00 90.00 199 MET A N 1
ATOM 1443 C CA . MET A 1 199 ? 10.603 -0.428 -10.122 1.00 90.00 199 MET A CA 1
ATOM 1444 C C . MET A 1 199 ? 11.632 -1.512 -9.771 1.00 90.00 199 MET A C 1
ATOM 1446 O O . MET A 1 199 ? 12.316 -1.399 -8.757 1.00 90.00 199 MET A O 1
ATOM 1450 N N . ALA A 1 200 ? 11.780 -2.547 -10.602 1.00 86.94 200 ALA A N 1
ATOM 1451 C CA . ALA A 1 200 ? 12.638 -3.691 -10.303 1.00 86.94 200 ALA A CA 1
ATOM 1452 C C . ALA A 1 200 ? 14.116 -3.306 -10.128 1.00 86.94 200 ALA A C 1
ATOM 1454 O O . ALA A 1 200 ? 14.681 -2.542 -10.925 1.00 86.94 200 ALA A O 1
ATOM 1455 N N . LYS A 1 201 ? 14.771 -3.893 -9.120 1.00 85.50 201 LYS A N 1
ATOM 1456 C CA . LYS A 1 201 ? 16.213 -3.741 -8.881 1.00 85.50 201 LYS A CA 1
ATOM 1457 C C . LYS A 1 201 ? 17.002 -4.190 -10.120 1.00 85.50 201 LYS A C 1
ATOM 1459 O O . LYS A 1 201 ? 16.760 -5.263 -10.649 1.00 85.50 201 LYS A O 1
ATOM 1464 N N . GLY A 1 202 ? 17.891 -3.348 -10.647 1.00 81.12 202 GLY A N 1
ATOM 1465 C CA . GLY A 1 202 ? 18.634 -3.636 -11.890 1.00 81.12 202 GLY A CA 1
ATOM 1466 C C . GLY A 1 202 ? 17.832 -3.505 -13.197 1.00 81.12 202 GLY A C 1
ATOM 1467 O O . GLY A 1 202 ? 18.406 -3.602 -14.283 1.00 81.12 202 GLY A O 1
ATOM 1468 N N . GLY A 1 203 ? 16.527 -3.220 -13.125 1.00 84.62 203 GLY A N 1
ATOM 1469 C CA . GLY A 1 203 ? 15.701 -2.977 -14.304 1.00 84.62 203 GLY A CA 1
ATOM 1470 C C . GLY A 1 203 ? 16.175 -1.750 -15.089 1.00 84.62 203 GLY A C 1
ATOM 1471 O O . GLY A 1 203 ? 16.308 -0.655 -14.539 1.00 84.62 203 GLY A O 1
ATOM 1472 N N . LYS A 1 204 ? 16.430 -1.937 -16.383 1.00 85.69 204 LYS A N 1
ATOM 1473 C CA . LYS A 1 204 ? 16.923 -0.903 -17.303 1.00 85.69 204 LYS A CA 1
ATOM 1474 C C . LYS A 1 204 ? 16.338 -1.120 -18.695 1.00 85.69 204 LYS A C 1
ATOM 1476 O O . LYS A 1 204 ? 16.182 -2.270 -19.115 1.00 85.69 204 LYS A O 1
ATOM 1481 N N . PHE A 1 205 ? 16.020 -0.045 -19.398 1.00 86.38 205 PHE A N 1
ATOM 1482 C CA . PHE A 1 205 ? 15.496 -0.080 -20.761 1.00 86.38 205 PHE A CA 1
ATOM 1483 C C . PHE A 1 205 ? 16.636 -0.026 -21.781 1.00 86.38 205 PHE A C 1
ATOM 1485 O O . PHE A 1 205 ? 17.630 0.665 -21.564 1.00 86.38 205 PHE A O 1
ATOM 1492 N N . ALA A 1 206 ? 16.507 -0.765 -22.881 1.00 82.31 206 ALA A N 1
ATOM 1493 C CA . ALA A 1 206 ? 17.468 -0.692 -23.977 1.00 82.31 206 ALA A CA 1
ATOM 1494 C C . ALA A 1 206 ? 17.370 0.665 -24.700 1.00 82.31 206 ALA A C 1
ATOM 1496 O O . ALA A 1 206 ? 16.303 1.279 -24.723 1.00 82.31 206 ALA A O 1
ATOM 1497 N N . ASN A 1 207 ? 18.480 1.115 -25.289 1.00 80.31 207 ASN A N 1
ATOM 1498 C CA . ASN A 1 207 ? 18.534 2.302 -26.144 1.00 80.31 207 ASN A CA 1
ATOM 1499 C C . ASN A 1 207 ? 19.076 1.920 -27.516 1.00 80.31 207 ASN A C 1
ATOM 1501 O O . ASN A 1 207 ? 19.969 1.070 -27.597 1.00 80.31 207 ASN A O 1
ATOM 1505 N N . SER A 1 208 ? 18.554 2.570 -28.555 1.00 73.94 208 SER A N 1
ATOM 1506 C CA . SER A 1 208 ? 19.044 2.402 -29.919 1.00 73.94 208 SER A CA 1
ATOM 1507 C C . SER A 1 208 ? 20.339 3.185 -30.122 1.00 73.94 208 SER A C 1
ATOM 1509 O O . SER A 1 208 ? 20.535 4.251 -29.540 1.00 73.94 208 SER A O 1
ATOM 1511 N N . SER A 1 209 ? 21.217 2.662 -30.974 1.00 71.62 209 SER A N 1
ATOM 1512 C CA . SER A 1 209 ? 22.405 3.381 -31.445 1.00 71.62 209 SER A CA 1
ATOM 1513 C C . SER A 1 209 ? 22.075 4.439 -32.507 1.00 71.62 209 SER A C 1
ATOM 1515 O O . SER A 1 209 ? 22.875 5.347 -32.712 1.00 71.62 209 SER A O 1
ATOM 1517 N N . ASP A 1 210 ? 20.903 4.343 -33.145 1.00 70.44 210 ASP A N 1
ATOM 1518 C CA . ASP A 1 210 ? 20.525 5.153 -34.314 1.00 70.44 210 ASP A CA 1
ATOM 1519 C C . ASP A 1 210 ? 19.634 6.359 -33.967 1.00 70.44 210 ASP A C 1
ATOM 1521 O O . ASP A 1 210 ? 19.511 7.295 -34.756 1.00 70.44 210 ASP A O 1
ATOM 1525 N N . ALA A 1 211 ? 19.005 6.355 -32.787 1.00 71.12 211 ALA A N 1
ATOM 1526 C CA . ALA A 1 211 ? 18.193 7.459 -32.283 1.00 71.12 211 ALA A CA 1
ATOM 1527 C C . ALA A 1 211 ? 18.160 7.443 -30.750 1.00 71.12 211 ALA A C 1
ATOM 1529 O O . ALA A 1 211 ? 17.878 6.406 -30.148 1.00 71.12 211 ALA A O 1
ATOM 1530 N N . ASP A 1 212 ? 18.396 8.598 -30.121 1.00 77.31 212 ASP A N 1
ATOM 1531 C CA . ASP A 1 212 ? 18.265 8.728 -28.670 1.00 77.31 212 ASP A CA 1
ATOM 1532 C C . ASP A 1 212 ? 16.784 8.739 -28.269 1.00 77.31 212 ASP A C 1
ATOM 1534 O O . ASP A 1 212 ? 16.074 9.734 -28.432 1.00 77.31 212 ASP A O 1
ATOM 1538 N N . VAL A 1 213 ? 16.310 7.608 -27.742 1.00 83.81 213 VAL A N 1
ATOM 1539 C CA . VAL A 1 213 ? 14.937 7.458 -27.239 1.00 83.81 213 VAL A CA 1
ATOM 1540 C C . VAL A 1 213 ? 14.839 7.688 -25.729 1.00 83.81 213 VAL A C 1
ATOM 1542 O O . VAL A 1 213 ? 13.762 7.524 -25.147 1.00 83.81 213 VAL A O 1
ATOM 1545 N N . ALA A 1 214 ? 15.933 8.083 -25.065 1.00 85.81 214 ALA A N 1
ATOM 1546 C CA . ALA A 1 214 ? 16.009 8.096 -23.609 1.00 85.81 214 ALA A CA 1
ATOM 1547 C C . ALA A 1 214 ? 14.966 9.013 -22.961 1.00 85.81 214 ALA A C 1
ATOM 1549 O O . ALA A 1 214 ? 14.366 8.637 -21.954 1.00 85.81 214 ALA A O 1
ATOM 1550 N N . ALA A 1 215 ? 14.704 10.187 -23.540 1.00 88.00 215 ALA A N 1
ATOM 1551 C CA . ALA A 1 215 ? 13.708 11.120 -23.013 1.00 88.00 215 ALA A CA 1
ATOM 1552 C C . ALA A 1 215 ? 12.284 10.532 -23.048 1.00 88.00 215 ALA A C 1
ATOM 1554 O O . ALA A 1 215 ? 11.559 10.603 -22.053 1.00 88.00 215 ALA A O 1
ATOM 1555 N N . ALA A 1 216 ? 11.906 9.897 -24.161 1.00 87.50 216 ALA A N 1
ATOM 1556 C CA . ALA A 1 216 ? 10.594 9.272 -24.318 1.00 87.50 216 ALA A CA 1
ATOM 1557 C C . ALA A 1 216 ? 10.420 8.084 -23.358 1.00 87.50 216 ALA A C 1
ATOM 1559 O O . ALA A 1 216 ? 9.398 7.978 -22.679 1.00 87.50 216 ALA A O 1
ATOM 1560 N N . VAL A 1 217 ? 11.447 7.236 -23.239 1.00 88.56 217 VAL A N 1
ATOM 1561 C CA . VAL A 1 217 ? 11.442 6.082 -22.328 1.00 88.56 217 VAL A CA 1
ATOM 1562 C C . VAL A 1 217 ? 11.358 6.528 -20.868 1.00 88.56 217 VAL A C 1
ATOM 1564 O O . VAL A 1 217 ? 10.554 5.984 -20.114 1.00 88.56 217 VAL A O 1
ATOM 1567 N N . LYS A 1 218 ? 12.124 7.553 -20.468 1.00 91.12 218 LYS A N 1
ATOM 1568 C CA . LYS A 1 218 ? 12.042 8.140 -19.122 1.00 91.12 218 LYS A CA 1
ATOM 1569 C C . LYS A 1 218 ? 10.639 8.665 -18.824 1.00 91.12 218 LYS A C 1
ATOM 1571 O O . LYS A 1 218 ? 10.095 8.354 -17.769 1.00 91.12 218 LYS A O 1
ATOM 1576 N N . GLY A 1 219 ? 10.034 9.410 -19.750 1.00 89.88 219 GLY A N 1
ATOM 1577 C CA . GLY A 1 219 ? 8.672 9.926 -19.588 1.00 89.88 219 GLY A CA 1
ATOM 1578 C C . GLY A 1 219 ? 7.628 8.815 -19.436 1.00 89.88 219 GLY A C 1
ATOM 1579 O O . GLY A 1 219 ? 6.803 8.861 -18.521 1.00 89.88 219 GLY A O 1
ATOM 1580 N N . ALA A 1 220 ? 7.700 7.782 -20.281 1.00 90.19 220 ALA A N 1
ATOM 1581 C CA . ALA A 1 220 ? 6.803 6.629 -20.215 1.00 90.19 220 ALA A CA 1
ATOM 1582 C C . ALA A 1 220 ? 6.964 5.845 -18.900 1.00 90.19 220 ALA A C 1
ATOM 1584 O O . ALA A 1 220 ? 5.966 5.519 -18.258 1.00 90.19 220 ALA A O 1
ATOM 1585 N N . ALA A 1 221 ? 8.207 5.609 -18.469 1.00 91.56 221 ALA A N 1
ATOM 1586 C CA . ALA A 1 221 ? 8.541 4.959 -17.204 1.00 91.56 221 ALA A CA 1
ATOM 1587 C C . ALA A 1 221 ? 7.948 5.698 -15.997 1.00 91.56 221 ALA A C 1
ATOM 1589 O O . ALA A 1 221 ? 7.226 5.105 -15.196 1.00 91.56 221 ALA A O 1
ATOM 1590 N N . VAL A 1 222 ? 8.205 7.005 -15.896 1.00 92.00 222 VAL A N 1
ATOM 1591 C CA . VAL A 1 222 ? 7.694 7.847 -14.804 1.00 92.00 222 VAL A CA 1
ATOM 1592 C C . VAL A 1 222 ? 6.166 7.844 -14.794 1.00 92.00 222 VAL A C 1
ATOM 1594 O O . VAL A 1 222 ? 5.559 7.605 -13.752 1.00 92.00 222 VAL A O 1
ATOM 1597 N N . SER A 1 223 ? 5.530 8.035 -15.956 1.00 88.06 223 SER A N 1
ATOM 1598 C CA . SER A 1 223 ? 4.067 8.048 -16.057 1.00 88.06 223 SER A CA 1
ATOM 1599 C C . SER A 1 223 ? 3.440 6.712 -15.648 1.00 88.06 223 SER A C 1
ATOM 1601 O O . SER A 1 223 ? 2.436 6.700 -14.935 1.00 88.06 223 SER A O 1
ATOM 1603 N N . ALA A 1 224 ? 4.034 5.589 -16.064 1.00 87.69 224 ALA A N 1
ATOM 1604 C CA . ALA A 1 224 ? 3.548 4.256 -15.722 1.00 87.69 224 ALA A CA 1
ATOM 1605 C C . ALA A 1 224 ? 3.660 3.975 -14.215 1.00 87.69 224 ALA A C 1
ATOM 1607 O O . ALA A 1 224 ? 2.699 3.492 -13.616 1.00 87.69 224 ALA A O 1
ATOM 1608 N N . VAL A 1 225 ? 4.793 4.327 -13.591 1.00 90.94 225 VAL A N 1
ATOM 1609 C CA . VAL A 1 225 ? 4.996 4.169 -12.140 1.00 90.94 225 VAL A CA 1
ATOM 1610 C C . VAL A 1 225 ? 4.014 5.033 -11.350 1.00 90.94 225 VAL A C 1
ATOM 1612 O O . VAL A 1 225 ? 3.335 4.507 -10.472 1.00 90.94 225 VAL A O 1
ATOM 1615 N N . ILE A 1 226 ? 3.875 6.321 -11.686 1.00 87.69 226 ILE A N 1
ATOM 1616 C CA . ILE A 1 226 ? 2.948 7.232 -10.990 1.00 87.69 226 ILE A CA 1
ATOM 1617 C C . ILE A 1 226 ? 1.516 6.695 -11.054 1.00 87.69 226 ILE A C 1
ATOM 1619 O O . ILE A 1 226 ? 0.885 6.513 -10.019 1.00 87.69 226 ILE A O 1
ATOM 1623 N N . LYS A 1 227 ? 1.021 6.347 -12.250 1.00 84.19 227 LYS A N 1
ATOM 1624 C CA . LYS A 1 227 ? -0.350 5.835 -12.415 1.00 84.19 227 LYS A CA 1
ATOM 1625 C C . LYS A 1 227 ? -0.598 4.547 -11.631 1.00 84.19 227 LYS A C 1
ATOM 1627 O O . LYS A 1 227 ? -1.672 4.393 -11.044 1.00 84.19 227 LYS A O 1
ATOM 1632 N N . ALA A 1 228 ? 0.367 3.626 -11.626 1.00 84.31 228 ALA A N 1
ATOM 1633 C CA . ALA A 1 228 ? 0.253 2.370 -10.890 1.00 84.31 228 ALA A CA 1
ATOM 1634 C C . ALA A 1 228 ? 0.178 2.614 -9.374 1.00 84.31 228 ALA A C 1
ATOM 1636 O O . ALA A 1 228 ? -0.719 2.089 -8.712 1.00 84.31 228 ALA A O 1
ATOM 1637 N N . LEU A 1 229 ? 1.073 3.445 -8.833 1.00 87.19 229 LEU A N 1
ATOM 1638 C CA . LEU A 1 229 ? 1.124 3.738 -7.400 1.00 87.19 229 LEU A CA 1
ATOM 1639 C C . LEU A 1 229 ? -0.050 4.602 -6.933 1.00 87.19 229 LEU A C 1
ATOM 1641 O O . LEU A 1 229 ? -0.594 4.339 -5.862 1.00 87.19 229 LEU A O 1
ATOM 1645 N N . ASP A 1 230 ? -0.503 5.574 -7.727 1.00 82.25 230 ASP A N 1
ATOM 1646 C CA . ASP A 1 230 ? -1.697 6.370 -7.418 1.00 82.25 230 ASP A CA 1
ATOM 1647 C C . ASP A 1 230 ? -2.939 5.480 -7.338 1.00 82.25 230 ASP A C 1
ATOM 1649 O O . ASP A 1 230 ? -3.691 5.531 -6.362 1.00 82.25 230 ASP A O 1
ATOM 1653 N N . THR A 1 231 ? -3.125 4.605 -8.331 1.00 77.94 231 THR A N 1
ATOM 1654 C CA . THR A 1 231 ? -4.254 3.664 -8.360 1.00 77.94 231 THR A CA 1
ATOM 1655 C C . THR A 1 231 ? -4.219 2.731 -7.152 1.00 77.94 231 THR A C 1
ATOM 1657 O O . THR A 1 231 ? -5.237 2.558 -6.478 1.00 77.94 231 THR A O 1
ATOM 1660 N N . LEU A 1 232 ? -3.042 2.182 -6.833 1.00 81.94 232 LEU A N 1
ATOM 1661 C CA . LEU A 1 232 ? -2.845 1.331 -5.663 1.00 81.94 232 LEU A CA 1
ATOM 1662 C C . LEU A 1 232 ? -3.161 2.078 -4.360 1.00 81.94 232 LEU A C 1
ATOM 1664 O O . LEU A 1 232 ? -3.897 1.570 -3.517 1.00 81.94 232 LEU A O 1
ATOM 1668 N N . THR A 1 233 ? -2.664 3.306 -4.217 1.00 81.75 233 THR A N 1
ATOM 1669 C CA . THR A 1 233 ? -2.902 4.151 -3.039 1.00 81.75 233 THR A CA 1
ATOM 1670 C C . THR A 1 233 ? -4.390 4.430 -2.839 1.00 81.75 233 THR A C 1
ATOM 1672 O O . THR A 1 233 ? -4.905 4.322 -1.724 1.00 81.75 233 THR A O 1
ATOM 1675 N N . ILE A 1 234 ? -5.105 4.755 -3.920 1.00 77.19 234 ILE A N 1
ATOM 1676 C CA . ILE A 1 234 ? -6.553 4.986 -3.891 1.00 77.19 234 ILE A CA 1
ATOM 1677 C C . ILE A 1 234 ? -7.295 3.712 -3.471 1.00 77.19 234 ILE A C 1
ATOM 1679 O O . ILE A 1 234 ? -8.222 3.789 -2.663 1.00 77.19 234 ILE A O 1
ATOM 1683 N N . ALA A 1 235 ? -6.901 2.550 -3.994 1.00 75.81 235 ALA A N 1
ATOM 1684 C CA . ALA A 1 235 ? -7.538 1.277 -3.667 1.00 75.81 235 ALA A CA 1
ATOM 1685 C C . ALA A 1 235 ? -7.310 0.870 -2.201 1.00 75.81 235 ALA A C 1
ATOM 1687 O O . ALA A 1 235 ? -8.265 0.506 -1.510 1.00 75.81 235 ALA A O 1
ATOM 1688 N N . ILE A 1 236 ? -6.079 1.021 -1.695 1.00 82.62 236 ILE A N 1
ATOM 1689 C CA . ILE A 1 236 ? -5.744 0.819 -0.276 1.00 82.62 236 ILE A CA 1
ATOM 1690 C C . ILE A 1 236 ? -6.623 1.711 0.603 1.00 82.62 236 ILE A C 1
ATOM 1692 O O . ILE A 1 236 ? -7.280 1.210 1.514 1.00 82.62 236 ILE A O 1
ATOM 1696 N N . ARG A 1 237 ? -6.696 3.014 0.297 1.00 83.00 237 ARG A N 1
ATOM 1697 C CA . ARG A 1 237 ? -7.517 3.964 1.059 1.00 83.00 237 ARG A CA 1
ATOM 1698 C C . ARG A 1 237 ? -8.981 3.537 1.094 1.00 83.00 237 ARG A C 1
ATOM 1700 O O . ARG A 1 237 ? -9.539 3.414 2.175 1.00 83.00 237 ARG A O 1
ATOM 1707 N N . LYS A 1 238 ? -9.587 3.258 -0.065 1.00 79.38 238 LYS A N 1
ATOM 1708 C CA . LYS A 1 238 ? -10.998 2.839 -0.139 1.00 79.38 238 LYS A CA 1
ATOM 1709 C C . LYS A 1 238 ? -11.276 1.585 0.690 1.00 79.38 238 LYS A C 1
ATOM 1711 O O . LYS A 1 238 ? -12.299 1.519 1.367 1.00 79.38 238 LYS A O 1
ATOM 1716 N N . THR A 1 239 ? -10.366 0.612 0.645 1.00 81.44 239 THR A N 1
ATOM 1717 C CA . THR A 1 239 ? -10.493 -0.647 1.395 1.00 81.44 239 THR A CA 1
ATOM 1718 C C . THR A 1 239 ? -10.432 -0.397 2.899 1.00 81.44 239 THR A C 1
ATOM 1720 O O . THR A 1 239 ? -11.277 -0.884 3.651 1.00 81.44 239 THR A O 1
ATOM 1723 N N . ILE A 1 240 ? -9.464 0.407 3.345 1.00 85.62 240 ILE A N 1
ATOM 1724 C CA . ILE A 1 240 ? -9.310 0.746 4.760 1.00 85.62 240 ILE A CA 1
ATOM 1725 C C . ILE A 1 240 ? -10.486 1.599 5.246 1.00 85.62 240 ILE A C 1
ATOM 1727 O O . ILE A 1 240 ? -11.026 1.307 6.308 1.00 85.62 240 ILE A O 1
ATOM 1731 N N . ASP A 1 241 ? -10.943 2.581 4.468 1.00 83.38 241 ASP A N 1
ATOM 1732 C CA . ASP A 1 241 ? -12.098 3.421 4.807 1.00 83.38 241 ASP A CA 1
ATOM 1733 C C . ASP A 1 241 ? -13.366 2.578 5.028 1.00 83.38 241 ASP A C 1
ATOM 1735 O O . ASP A 1 241 ? -14.102 2.797 5.994 1.00 83.38 241 ASP A O 1
ATOM 1739 N N . ALA A 1 242 ? -13.607 1.574 4.177 1.00 84.25 242 ALA A N 1
ATOM 1740 C CA . ALA A 1 242 ? -14.724 0.642 4.342 1.00 84.25 242 ALA A CA 1
ATOM 1741 C C . ALA A 1 242 ? -14.599 -0.195 5.630 1.00 84.25 242 ALA A C 1
ATOM 1743 O O . ALA A 1 242 ? -15.568 -0.354 6.381 1.00 84.25 242 ALA A O 1
ATOM 1744 N N . GLY A 1 243 ? -13.392 -0.678 5.929 1.00 88.00 243 GLY A N 1
ATOM 1745 C CA . GLY A 1 243 ? -13.094 -1.382 7.174 1.00 88.00 243 GLY A CA 1
ATOM 1746 C C . GLY A 1 243 ? -13.300 -0.514 8.416 1.00 88.00 243 GLY A C 1
ATOM 1747 O O . GLY A 1 243 ? -13.982 -0.917 9.357 1.00 88.00 243 GLY A O 1
ATOM 1748 N N . LEU A 1 244 ? -12.766 0.709 8.406 1.00 87.62 244 LEU A N 1
ATOM 1749 C CA . LEU A 1 244 ? -12.896 1.671 9.502 1.00 87.62 244 LEU A CA 1
ATOM 1750 C C . LEU A 1 244 ? -14.349 2.095 9.725 1.00 87.62 244 LEU A C 1
ATOM 1752 O O . LEU A 1 244 ? -14.758 2.281 10.870 1.00 87.62 244 LEU A O 1
ATOM 1756 N N . LYS A 1 245 ? -15.155 2.201 8.661 1.00 86.88 245 LYS A N 1
ATOM 1757 C CA . LYS A 1 245 ? -16.601 2.427 8.780 1.00 86.88 245 LYS A CA 1
ATOM 1758 C C . LYS A 1 245 ? -17.281 1.296 9.556 1.00 86.88 245 LYS A C 1
ATOM 1760 O O . LYS A 1 245 ? -18.071 1.576 10.451 1.00 86.88 245 LYS A O 1
ATOM 1765 N N . THR A 1 246 ? -16.917 0.047 9.272 1.00 89.44 246 THR A N 1
ATOM 1766 C CA . THR A 1 246 ? -17.445 -1.129 9.986 1.00 89.44 246 THR A CA 1
ATOM 1767 C C . THR A 1 246 ? -17.045 -1.109 11.465 1.00 89.44 246 THR A C 1
ATOM 1769 O O . THR A 1 246 ? -17.874 -1.359 12.335 1.00 89.44 246 THR A O 1
ATOM 1772 N N . VAL A 1 247 ? -15.792 -0.748 11.770 1.00 89.06 247 VAL A N 1
ATOM 1773 C CA . VAL A 1 247 ? -15.331 -0.570 13.159 1.00 89.06 247 VAL A CA 1
ATOM 1774 C C . VAL A 1 247 ? -16.146 0.514 13.862 1.00 89.06 247 VAL A C 1
ATOM 1776 O O . VAL A 1 247 ? -16.648 0.286 14.957 1.00 89.06 247 VAL A O 1
ATOM 1779 N N . LYS A 1 248 ? -16.345 1.670 13.220 1.00 84.44 248 LYS A N 1
ATOM 1780 C CA . LYS A 1 248 ? -17.145 2.767 13.777 1.00 84.44 248 LYS A CA 1
ATOM 1781 C C . LYS A 1 248 ? -18.586 2.342 14.081 1.00 84.44 248 LYS A C 1
ATOM 1783 O O . LYS A 1 248 ? -19.120 2.721 15.120 1.00 84.44 248 LYS A O 1
ATOM 1788 N N . GLU A 1 249 ? -19.211 1.575 13.191 1.00 86.44 249 GLU A N 1
ATOM 1789 C CA . GLU A 1 249 ? -20.558 1.030 13.400 1.00 86.44 249 GLU A CA 1
ATOM 1790 C C . GLU A 1 249 ? -20.592 0.075 14.604 1.00 86.44 249 GLU A C 1
ATOM 1792 O O . GLU A 1 249 ? -21.467 0.208 15.458 1.00 86.44 249 GLU A O 1
ATOM 1797 N N . ALA A 1 250 ? -19.595 -0.805 14.737 1.00 86.44 250 ALA A N 1
ATOM 1798 C CA . ALA A 1 250 ? -19.465 -1.727 15.869 1.00 86.44 250 ALA A CA 1
ATOM 1799 C C . ALA A 1 250 ? -19.234 -1.013 17.212 1.00 86.44 250 ALA A C 1
ATOM 1801 O O . ALA A 1 250 ? -19.681 -1.493 18.251 1.00 86.44 250 ALA A O 1
ATOM 1802 N N . MET A 1 251 ? -18.587 0.156 17.202 1.00 80.94 251 MET A N 1
ATOM 1803 C CA . MET A 1 251 ? -18.401 0.971 18.407 1.00 80.94 251 MET A CA 1
ATOM 1804 C C . MET A 1 251 ? -19.720 1.557 18.928 1.00 80.94 251 MET A C 1
ATOM 1806 O O . MET A 1 251 ? -19.785 1.934 20.100 1.00 80.94 251 MET A O 1
ATOM 1810 N N . LYS A 1 252 ? -20.759 1.640 18.075 1.00 74.75 252 LYS A N 1
ATOM 1811 C CA . LYS A 1 252 ? -22.080 2.238 18.353 1.00 74.75 252 LYS A CA 1
ATOM 1812 C C . LYS A 1 252 ? -21.985 3.538 19.152 1.00 74.75 252 LYS A C 1
ATOM 1814 O O . LYS A 1 252 ? -22.740 3.767 20.091 1.00 74.75 252 LYS A O 1
ATOM 1819 N N . ILE A 1 253 ? -21.036 4.403 18.794 1.00 62.69 253 ILE A N 1
ATOM 1820 C CA . ILE A 1 253 ? -20.952 5.743 19.376 1.00 62.69 253 ILE A CA 1
ATOM 1821 C C . ILE A 1 253 ? -22.071 6.576 18.749 1.00 62.69 253 ILE A C 1
ATOM 1823 O O . ILE A 1 253 ? -21.861 7.293 17.771 1.00 62.69 253 ILE A O 1
ATOM 1827 N N . ASN A 1 254 ? -23.280 6.463 19.292 1.00 52.81 254 ASN A N 1
ATOM 1828 C CA . ASN A 1 254 ? -24.324 7.448 19.074 1.00 52.81 254 ASN A CA 1
ATOM 1829 C C . ASN A 1 254 ? -24.217 8.484 20.191 1.00 52.81 254 ASN A C 1
ATOM 1831 O O . ASN A 1 254 ? -24.320 8.148 21.367 1.00 52.81 254 ASN A O 1
ATOM 1835 N N . ALA A 1 255 ? -24.097 9.764 19.837 1.00 47.97 255 ALA A N 1
ATOM 1836 C CA . ALA A 1 255 ? -24.140 10.868 20.805 1.00 47.97 255 ALA A CA 1
ATOM 1837 C C . ALA A 1 255 ? -25.469 10.947 21.599 1.00 47.97 255 ALA A C 1
ATOM 1839 O O . ALA A 1 255 ? -25.570 11.725 22.542 1.00 47.97 255 ALA A O 1
ATOM 1840 N N . ASN A 1 256 ? -26.470 10.145 21.217 1.00 47.62 256 ASN A N 1
ATOM 1841 C CA . ASN A 1 256 ? -27.800 10.083 21.820 1.00 47.62 256 ASN A CA 1
ATOM 1842 C C . ASN A 1 256 ? -28.046 8.813 22.657 1.00 47.62 256 ASN A C 1
ATOM 1844 O O . ASN A 1 256 ? -29.128 8.696 23.235 1.00 47.62 256 ASN A O 1
ATOM 1848 N N . ASP A 1 257 ? -27.107 7.859 22.716 1.00 44.16 257 ASP A N 1
ATOM 1849 C CA . ASP A 1 257 ? -27.316 6.653 23.523 1.00 44.16 257 ASP A CA 1
ATOM 1850 C C . ASP A 1 257 ? -27.242 7.014 25.010 1.00 44.16 257 ASP A C 1
ATOM 1852 O O . ASP A 1 257 ? -26.253 7.551 25.515 1.00 44.16 257 ASP A O 1
ATOM 1856 N N . THR A 1 258 ? -28.347 6.760 25.711 1.00 45.59 258 THR A N 1
ATOM 1857 C CA . THR A 1 258 ? -28.460 6.980 27.153 1.00 45.59 258 THR A CA 1
ATOM 1858 C C . THR A 1 258 ? -27.450 6.070 27.857 1.00 45.59 258 THR A C 1
ATOM 1860 O O . THR A 1 258 ? -27.360 4.897 27.485 1.00 45.59 258 THR A O 1
ATOM 1863 N N . PRO A 1 259 ? -26.690 6.551 28.860 1.00 44.78 259 PRO A N 1
ATOM 1864 C CA . PRO A 1 259 ? -25.712 5.722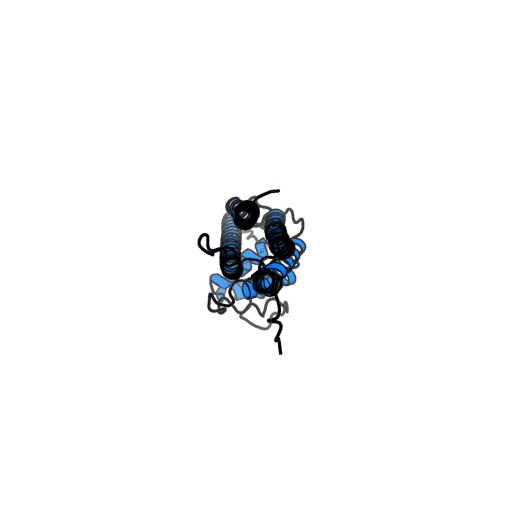 29.549 1.00 44.78 259 PRO A CA 1
ATOM 1865 C C . PRO A 1 259 ? -26.390 4.466 30.101 1.00 44.78 259 PRO A 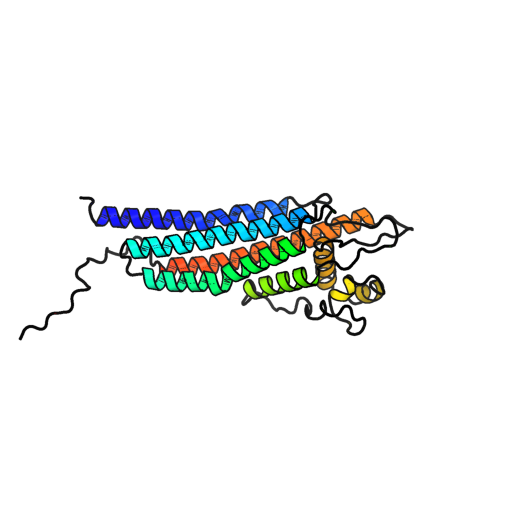C 1
ATOM 1867 O O . PRO A 1 259 ? -27.282 4.549 30.947 1.00 44.78 259 PRO A O 1
ATOM 1870 N N . ILE A 1 260 ? -25.969 3.295 29.628 1.00 47.38 260 ILE A N 1
ATOM 1871 C CA . ILE A 1 260 ? -26.256 2.022 30.294 1.00 47.38 260 ILE A CA 1
ATOM 1872 C C . ILE A 1 260 ? -25.838 2.144 31.756 1.00 47.38 260 ILE A C 1
ATOM 1874 O O . ILE A 1 260 ? -24.670 2.336 32.097 1.00 47.38 260 ILE A O 1
ATOM 1878 N N . THR A 1 261 ? -26.839 2.075 32.622 1.00 42.53 261 THR A N 1
ATOM 1879 C CA . THR A 1 261 ? -26.648 2.126 34.065 1.00 42.53 261 THR A CA 1
ATOM 1880 C C . THR A 1 261 ? -26.129 0.754 34.523 1.00 42.53 261 THR A C 1
ATOM 1882 O O . THR A 1 261 ? -26.607 -0.261 34.010 1.00 42.53 261 THR A O 1
ATOM 1885 N N . PRO A 1 262 ? -25.183 0.670 35.480 1.00 45.31 262 PRO A N 1
ATOM 1886 C CA . PRO A 1 262 ? -24.569 -0.593 35.922 1.00 45.31 262 PRO A CA 1
ATOM 1887 C C . PRO A 1 262 ? -25.523 -1.686 36.446 1.00 45.31 262 PRO A C 1
ATOM 1889 O O . PRO A 1 262 ? -25.081 -2.796 36.727 1.00 45.31 262 PRO A O 1
ATOM 1892 N N . GLU A 1 263 ? -26.818 -1.407 36.605 1.00 40.50 263 GLU A N 1
ATOM 1893 C CA . GLU A 1 263 ? -27.783 -2.319 37.232 1.00 40.50 263 GLU A CA 1
ATOM 1894 C C . GLU A 1 263 ? -28.262 -3.470 36.335 1.00 40.50 263 GLU A C 1
ATOM 1896 O O . GLU A 1 263 ? -28.881 -4.410 36.830 1.00 40.50 263 GLU A O 1
ATOM 1901 N N . GLN A 1 264 ? -27.960 -3.469 35.034 1.00 45.19 264 GLN A N 1
ATOM 1902 C CA . GLN A 1 264 ? -28.542 -4.455 34.113 1.00 45.19 264 GLN A CA 1
ATOM 1903 C C . GLN A 1 264 ? -27.809 -5.814 34.052 1.00 45.19 264 GLN A C 1
ATOM 1905 O O . GLN A 1 264 ? -28.237 -6.701 33.315 1.00 45.19 264 GLN A O 1
ATOM 1910 N N . SER A 1 265 ? -26.760 -6.012 34.861 1.00 40.62 265 SER A N 1
ATOM 1911 C CA . SER A 1 265 ? -25.970 -7.260 34.908 1.00 40.62 265 SER A CA 1
ATOM 1912 C C . SER A 1 265 ? -26.202 -8.124 36.157 1.00 40.62 265 SER A C 1
ATOM 1914 O O . SER A 1 265 ? -25.550 -9.159 36.304 1.00 40.62 265 SER A O 1
ATOM 1916 N N . ALA A 1 266 ? -27.106 -7.748 37.068 1.00 37.25 266 ALA A N 1
ATOM 1917 C CA . ALA A 1 266 ? -27.423 -8.599 38.217 1.00 37.25 266 ALA A CA 1
ATOM 1918 C C . ALA A 1 266 ? -28.404 -9.720 37.807 1.00 37.25 266 ALA A C 1
ATOM 1920 O O . ALA A 1 266 ? -29.455 -9.424 37.230 1.00 37.25 266 ALA A O 1
ATOM 1921 N N . PRO A 1 267 ? -28.123 -11.005 38.109 1.00 43.62 267 PRO A N 1
ATOM 1922 C CA . PRO A 1 267 ? -29.102 -12.067 37.913 1.00 43.62 267 PRO A CA 1
ATOM 1923 C C . PRO A 1 267 ? -30.321 -11.752 38.781 1.00 43.62 267 PRO A C 1
ATOM 1925 O O . PRO A 1 267 ? -30.176 -11.487 39.975 1.00 43.62 267 PRO A O 1
ATOM 1928 N N . LYS A 1 268 ? -31.522 -11.788 38.193 1.00 42.94 268 LYS A N 1
ATOM 1929 C CA . LYS A 1 268 ? -32.784 -11.737 38.940 1.00 42.94 268 LYS A CA 1
ATOM 1930 C C . LYS A 1 268 ? -32.763 -12.864 39.976 1.00 42.94 268 LYS A C 1
ATOM 1932 O O . LYS A 1 268 ? -32.941 -14.026 39.624 1.00 42.94 268 LYS A O 1
ATOM 1937 N N . GLY A 1 269 ? -32.516 -12.520 41.237 1.00 41.41 269 GLY A N 1
ATOM 1938 C CA . GLY A 1 269 ? -32.692 -13.437 42.351 1.00 41.41 269 GLY A CA 1
ATOM 1939 C C . GLY A 1 269 ? -34.159 -13.840 42.414 1.00 41.41 269 GLY A C 1
ATOM 1940 O O . GLY A 1 269 ? -35.025 -13.006 42.671 1.00 41.41 269 GLY A O 1
ATOM 1941 N N . THR A 1 270 ? -34.448 -15.103 42.126 1.00 37.94 270 THR A N 1
ATOM 1942 C CA . THR A 1 270 ? -35.765 -15.693 42.345 1.00 37.94 270 THR A CA 1
ATOM 1943 C C . THR A 1 270 ? -35.934 -15.899 43.848 1.00 37.94 270 THR A C 1
ATOM 1945 O O . THR A 1 270 ? -35.316 -16.786 44.430 1.00 37.94 270 THR A O 1
ATOM 1948 N N . THR A 1 271 ? -36.740 -15.059 44.492 1.00 41.66 271 THR A N 1
ATOM 1949 C CA . THR A 1 271 ? -37.263 -15.315 45.838 1.00 41.66 271 THR A CA 1
ATOM 1950 C C . THR A 1 271 ? -38.575 -16.082 45.723 1.00 41.66 271 THR A C 1
ATOM 1952 O O . THR A 1 271 ? -39.576 -15.507 45.287 1.00 41.66 271 THR A O 1
ATOM 1955 N N . ASN A 1 272 ? -38.535 -17.373 46.058 1.00 37.62 272 ASN A N 1
ATOM 1956 C CA . ASN A 1 272 ? -39.424 -18.087 46.992 1.00 37.62 272 ASN A CA 1
ATOM 1957 C C . ASN A 1 272 ? -39.332 -19.597 46.772 1.00 37.62 272 ASN A C 1
ATOM 1959 O O . ASN A 1 272 ? -39.522 -20.036 45.617 1.00 37.62 272 ASN A O 1
#

InterPro domains:
  IPR000680 Borrelia lipoprotein [PF00921] (19-182)

Secondary structure (DSSP, 8-state):
---HHHHHHHHHHHHHHHHHHHHHTTHHHHHHHTT--TT-BHHHHHHHHHHHHHHHHHHHHHHHHHHHHHHHTT-TTHHHHHHHHHHHIIIIIHHHHHHHHHHHHHHTT--SBTT-B-SSS-PPP--SHHHHHHHHHHHHHHH-TTSS-S-S--GGGSS---TT-TT-GGGGT-SSSHHHHHTT--HHHHHHHHHHHHHSTT--B---SSS--HHHHHHHHHHHHHHHHHHHHHHHHHHHHHHHHHHHHHHT--TTPPP--GGGGS------